Protein AF-A0A5A5RCG3-F1 (afdb_monomer_lite)

Secondary structure (DSSP, 8-state):
-PPPPGGGS-----SSS------S--PPPPP--------HHHHHHHHHHHHHHHHTTSS-HHHHHHHHHHHHHHHHHHHHHTT-S-EEEEEETTB-SSEE---TTS-EEEEEEEE-TTT-------TTSTT----EEEEEEE--TTSTT--EEEEEE--GGGTS-EEE---SSS-EEEEEEE-TTSPBP--B-GGG-BTTSEEEEE----TT-------SHHHHHHHHHHHHHHHGGGS----------------

Structure (mmCIF, N/CA/C/O backbone):
data_AF-A0A5A5RCG3-F1
#
_entry.id   AF-A0A5A5RCG3-F1
#
loop_
_atom_site.group_PDB
_atom_site.id
_atom_site.type_symbol
_atom_site.label_atom_id
_atom_site.label_alt_id
_atom_site.label_comp_id
_atom_site.label_asym_id
_atom_site.label_entity_id
_atom_site.label_seq_id
_atom_site.pdbx_PDB_ins_code
_atom_site.Cartn_x
_atom_site.Cartn_y
_atom_site.Cartn_z
_atom_site.occupancy
_atom_site.B_iso_or_equiv
_atom_site.auth_seq_id
_atom_site.auth_comp_id
_atom_site.auth_asym_id
_atom_site.auth_atom_id
_atom_site.pdbx_PDB_model_num
ATOM 1 N N . MET A 1 1 ? -26.588 16.797 36.200 1.00 36.12 1 MET A N 1
ATOM 2 C CA . MET A 1 1 ? -26.173 15.479 35.670 1.00 36.12 1 MET A CA 1
ATOM 3 C C . MET A 1 1 ? -25.327 15.705 34.420 1.00 36.12 1 MET A C 1
ATOM 5 O O . MET A 1 1 ? -25.872 16.096 33.398 1.00 36.12 1 MET A O 1
ATOM 9 N N . ARG A 1 2 ? -23.995 15.585 34.523 1.00 28.62 2 ARG A N 1
ATOM 10 C CA . ARG A 1 2 ? -23.052 15.726 33.395 1.00 28.62 2 ARG A CA 1
ATOM 11 C C . ARG A 1 2 ? -22.908 14.370 32.698 1.00 28.62 2 ARG A C 1
ATOM 13 O O . ARG A 1 2 ? -22.638 13.383 33.374 1.00 28.62 2 ARG A O 1
ATOM 20 N N . LYS A 1 3 ? -23.088 14.330 31.373 1.00 28.88 3 LYS A N 1
ATOM 21 C CA . LYS A 1 3 ? -22.750 13.168 30.534 1.00 28.88 3 LYS A CA 1
ATOM 22 C C . LYS A 1 3 ? -21.240 12.884 30.645 1.00 28.88 3 LYS A C 1
ATOM 24 O O . LYS A 1 3 ? -20.472 13.848 30.623 1.00 28.88 3 LYS A O 1
ATOM 29 N N . PRO A 1 4 ? -20.799 11.622 30.769 1.00 30.42 4 PRO A N 1
ATOM 30 C CA . PRO A 1 4 ? -19.377 11.305 30.754 1.00 30.42 4 PRO A CA 1
ATOM 31 C C . PRO A 1 4 ? -18.792 11.494 29.346 1.00 30.42 4 PRO A C 1
ATOM 33 O O . PRO A 1 4 ? -19.432 11.178 28.344 1.00 30.42 4 PRO A O 1
ATOM 36 N N . ASN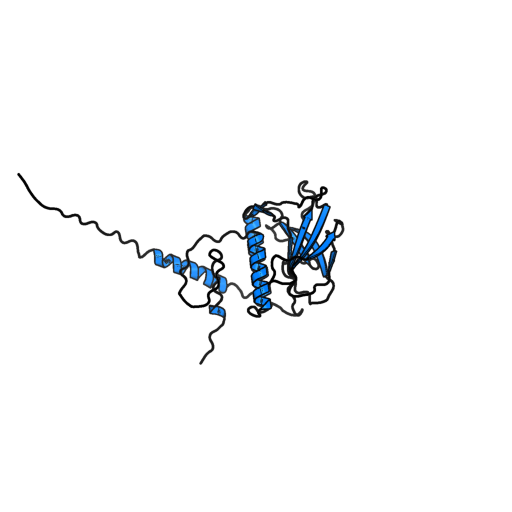 A 1 5 ? -17.584 12.060 29.314 1.00 31.39 5 ASN A N 1
ATOM 37 C CA . ASN A 1 5 ? -16.797 12.404 28.134 1.00 31.39 5 ASN A CA 1
ATOM 38 C C . ASN A 1 5 ? -16.213 11.128 27.489 1.00 31.39 5 ASN A C 1
ATOM 40 O O . ASN A 1 5 ? -15.750 10.233 28.197 1.00 31.39 5 ASN A O 1
ATOM 44 N N . LEU A 1 6 ? -16.253 11.042 26.156 1.00 34.75 6 LEU A N 1
ATOM 45 C CA . LEU A 1 6 ? -15.910 9.859 25.348 1.00 34.75 6 LEU A CA 1
ATOM 46 C C . LEU A 1 6 ? -14.421 9.450 25.461 1.00 34.75 6 LEU A C 1
ATOM 48 O O . LEU A 1 6 ? -14.066 8.305 25.194 1.00 34.75 6 LEU A O 1
ATOM 52 N N . LEU A 1 7 ? -13.569 10.360 25.942 1.00 35.69 7 LEU A N 1
ATOM 53 C CA . LEU A 1 7 ? -12.109 10.226 26.047 1.00 35.69 7 LEU A CA 1
ATOM 54 C C . LEU A 1 7 ? -11.596 9.213 27.091 1.00 35.69 7 LEU A C 1
ATOM 56 O O . LEU A 1 7 ? -10.398 8.973 27.167 1.00 35.69 7 LEU A O 1
ATOM 60 N N . GLN A 1 8 ? -12.469 8.586 27.884 1.00 34.03 8 GLN A N 1
ATOM 61 C CA . GLN A 1 8 ? -12.082 7.496 28.798 1.00 34.03 8 GLN A CA 1
ATOM 62 C C . GLN A 1 8 ? -12.306 6.088 28.224 1.00 34.03 8 GLN A C 1
ATOM 64 O O . GLN A 1 8 ? -12.021 5.109 28.910 1.00 34.03 8 GLN A O 1
ATOM 69 N N . LYS A 1 9 ? -12.815 5.965 26.989 1.00 32.12 9 LYS A N 1
ATOM 70 C CA . LYS A 1 9 ? -13.105 4.658 26.372 1.00 32.12 9 LYS A CA 1
ATOM 71 C C . LYS A 1 9 ? -12.081 4.190 25.336 1.00 32.12 9 LYS A C 1
ATOM 73 O O . LYS A 1 9 ? -12.052 2.997 25.064 1.00 32.12 9 LYS A O 1
ATOM 78 N N . LEU A 1 10 ? -11.208 5.065 24.831 1.00 32.78 10 LEU A N 1
ATOM 79 C CA . LEU A 1 10 ? -10.060 4.675 24.002 1.00 32.78 10 LEU A CA 1
ATOM 80 C C . LEU A 1 10 ? -8.789 4.566 24.859 1.00 32.78 10 LEU A C 1
ATOM 82 O O . LEU A 1 10 ? -7.856 5.354 24.743 1.00 32.78 10 LEU A O 1
ATOM 86 N N . ALA A 1 11 ? -8.759 3.577 25.750 1.00 30.69 11 ALA A N 1
ATOM 87 C CA . ALA A 1 11 ? -7.496 2.991 26.175 1.00 30.69 11 ALA A CA 1
ATOM 88 C C . ALA A 1 11 ? -7.236 1.827 25.219 1.00 30.69 11 ALA A C 1
ATOM 90 O O . ALA A 1 11 ? -7.988 0.854 25.211 1.00 30.69 11 ALA A O 1
ATOM 91 N N . ILE A 1 12 ? -6.218 1.995 24.377 1.00 35.00 12 ILE A N 1
ATOM 92 C CA . ILE A 1 12 ? -5.703 1.012 23.425 1.00 35.00 12 ILE A CA 1
ATOM 93 C C . ILE A 1 12 ? -5.669 -0.356 24.112 1.00 35.00 12 ILE A C 1
ATOM 95 O O . ILE A 1 12 ? -4.898 -0.595 25.043 1.00 35.00 12 ILE A O 1
ATOM 99 N N . THR A 1 13 ? -6.578 -1.228 23.684 1.00 30.59 13 THR A N 1
ATOM 100 C CA . THR A 1 13 ? -6.563 -2.634 24.066 1.00 30.59 13 THR A CA 1
ATOM 101 C C . THR A 1 13 ? -5.338 -3.214 23.379 1.00 30.59 13 THR A C 1
ATOM 103 O O . THR A 1 13 ? -5.196 -3.087 22.165 1.00 30.59 13 THR A O 1
ATOM 106 N N . GLY A 1 14 ? -4.401 -3.728 24.174 1.00 32.31 14 GLY A N 1
ATOM 107 C CA . GLY A 1 14 ? -3.126 -4.235 23.687 1.00 32.31 14 GLY A CA 1
ATOM 108 C C . GLY A 1 14 ? -3.338 -5.255 22.575 1.00 32.31 14 GLY A C 1
ATOM 109 O O . GLY A 1 14 ? -4.012 -6.266 22.770 1.00 32.31 14 GLY A O 1
ATOM 110 N N . PHE A 1 15 ? -2.753 -4.986 21.413 1.00 36.16 15 PHE A N 1
ATOM 111 C CA . PHE A 1 15 ? -2.651 -5.960 20.338 1.00 36.16 15 PHE A CA 1
ATOM 112 C C . PHE A 1 15 ? -1.681 -7.064 20.772 1.00 36.16 15 PHE A C 1
ATOM 114 O O . PHE A 1 15 ? -0.473 -6.925 20.631 1.00 36.16 15 PHE A O 1
ATOM 121 N N . ALA A 1 16 ? -2.230 -8.104 21.404 1.00 31.28 16 ALA A N 1
ATOM 122 C CA . ALA A 1 16 ? -1.842 -9.512 21.280 1.00 31.28 16 ALA A CA 1
ATOM 123 C C . ALA A 1 16 ? -2.658 -10.350 22.282 1.00 31.28 16 ALA A C 1
ATOM 125 O O . ALA A 1 16 ? -2.242 -10.565 23.420 1.00 31.28 16 ALA A O 1
ATOM 126 N N . GLY A 1 17 ? -3.825 -10.841 21.858 1.00 26.17 17 GLY A N 1
ATOM 127 C CA . GLY A 1 17 ? -4.574 -11.833 22.630 1.00 26.17 17 GLY A CA 1
ATOM 128 C C . GLY A 1 17 ? -6.041 -11.954 22.239 1.00 26.17 17 GLY A C 1
ATOM 129 O O . GLY A 1 17 ? -6.890 -11.363 22.888 1.00 26.17 17 GLY A O 1
ATOM 130 N N . ALA A 1 18 ? -6.306 -12.791 21.235 1.00 27.88 18 ALA A N 1
ATOM 131 C CA . ALA A 1 18 ? -7.614 -13.314 20.841 1.00 27.88 18 ALA A CA 1
ATOM 132 C C . ALA A 1 18 ? -8.627 -12.311 20.257 1.00 27.88 18 ALA A C 1
ATOM 134 O O . ALA A 1 18 ? -9.279 -11.531 20.946 1.00 27.88 18 ALA A O 1
ATOM 135 N N . ILE A 1 19 ? -8.881 -12.489 18.960 1.00 38.16 19 ILE A N 1
ATOM 136 C CA . ILE A 1 19 ? -10.225 -12.333 18.408 1.00 38.16 19 ILE A CA 1
ATOM 137 C C . ILE A 1 19 ? -11.138 -13.268 19.214 1.00 38.16 19 ILE A C 1
ATOM 139 O O . ILE A 1 19 ? -11.130 -14.481 19.013 1.00 38.16 19 ILE A O 1
ATOM 143 N N . THR A 1 20 ? -11.901 -12.737 20.165 1.00 26.88 20 THR A N 1
ATOM 144 C CA . THR A 1 20 ? -13.160 -13.345 20.611 1.00 26.88 20 THR A CA 1
ATOM 145 C C . THR A 1 20 ? -14.079 -12.242 21.122 1.00 26.88 20 THR A C 1
ATOM 147 O O . THR A 1 20 ? -13.747 -11.502 22.044 1.00 26.88 20 THR A O 1
ATOM 150 N N . ALA A 1 21 ? -15.241 -12.134 20.485 1.00 35.94 21 ALA A N 1
ATOM 151 C CA . ALA A 1 21 ? -16.332 -11.254 20.863 1.00 35.94 21 ALA A CA 1
ATOM 152 C C . ALA A 1 21 ? -16.731 -11.418 22.342 1.00 35.94 21 ALA A C 1
ATOM 154 O O . ALA A 1 21 ? -16.817 -12.535 22.850 1.00 35.94 21 ALA A O 1
ATOM 155 N N . GLY A 1 22 ? -17.049 -10.309 23.015 1.00 24.64 22 GLY A N 1
ATOM 156 C CA . GLY A 1 22 ? -17.614 -10.355 24.363 1.00 24.64 22 GLY A CA 1
ATOM 157 C C . GLY A 1 22 ? -17.601 -9.017 25.094 1.00 24.64 22 GLY A C 1
ATOM 158 O O . GLY A 1 22 ? -16.772 -8.782 25.966 1.00 24.64 22 GLY A O 1
ATOM 159 N N . ILE A 1 23 ? -18.561 -8.143 24.787 1.00 41.12 23 ILE A N 1
ATOM 160 C CA . ILE A 1 23 ? -18.895 -7.005 25.651 1.00 41.12 23 ILE A CA 1
ATOM 161 C C . ILE A 1 23 ? -19.574 -7.561 26.912 1.00 41.12 23 ILE A C 1
ATOM 163 O O . ILE A 1 23 ? -20.754 -7.892 26.862 1.00 41.12 23 ILE A O 1
ATOM 167 N N . THR A 1 24 ? -18.873 -7.667 28.046 1.00 31.17 24 THR A N 1
ATOM 168 C CA . THR A 1 24 ? -19.427 -7.420 29.400 1.00 31.17 24 THR A CA 1
ATOM 169 C C . THR A 1 24 ? -18.323 -7.440 30.458 1.00 31.17 24 THR A C 1
ATOM 171 O O . THR A 1 24 ? -17.408 -8.252 30.419 1.00 31.17 24 THR A O 1
ATOM 174 N N . GLY A 1 25 ? -18.379 -6.469 31.370 1.00 37.19 25 GLY A N 1
ATOM 175 C CA . GLY A 1 25 ? -17.231 -6.009 32.145 1.00 37.19 25 GLY A CA 1
ATOM 176 C C . GLY A 1 25 ? -16.584 -7.021 33.088 1.00 37.19 25 GLY A C 1
ATOM 177 O O . GLY A 1 25 ? -17.248 -7.586 33.946 1.00 37.19 25 GLY A O 1
ATOM 178 N N . VAL A 1 26 ? -15.257 -7.111 33.005 1.00 30.11 26 VAL A N 1
ATOM 179 C CA . VAL A 1 26 ? -14.329 -7.482 34.082 1.00 30.11 26 VAL A CA 1
ATOM 180 C C . VAL A 1 26 ? -13.028 -6.714 33.816 1.00 30.11 26 VAL A C 1
ATOM 182 O O . VAL A 1 26 ? -12.619 -6.565 32.667 1.00 30.11 26 VAL A O 1
ATOM 185 N N . GLY A 1 27 ? -12.419 -6.153 34.864 1.00 27.64 27 GLY A N 1
ATOM 186 C CA . GLY A 1 27 ? -11.198 -5.352 34.764 1.00 27.64 27 GLY A CA 1
ATOM 187 C C . GLY A 1 27 ? -10.052 -6.103 34.081 1.00 27.64 27 GLY A C 1
ATOM 188 O O . GLY A 1 27 ? -9.760 -7.247 34.422 1.00 27.64 27 GLY A O 1
ATOM 189 N N . VAL A 1 28 ? -9.403 -5.435 33.128 1.00 28.17 28 VAL A N 1
ATOM 190 C CA . VAL A 1 28 ? -8.268 -5.974 32.373 1.00 28.17 28 VAL A CA 1
ATOM 191 C C . VAL A 1 28 ? -6.975 -5.679 33.132 1.00 28.17 28 VAL A C 1
ATOM 193 O O . VAL A 1 28 ? -6.674 -4.532 33.462 1.00 28.17 28 VAL A O 1
ATOM 196 N N . VAL A 1 29 ? -6.214 -6.733 33.423 1.00 26.62 29 VAL A N 1
ATOM 197 C CA . VAL A 1 29 ? -4.831 -6.654 33.903 1.00 26.62 29 VAL A CA 1
ATOM 198 C C . VAL A 1 29 ? -3.927 -6.551 32.677 1.00 26.62 29 VAL A C 1
ATOM 200 O O . VAL A 1 29 ? -3.970 -7.419 31.811 1.00 26.62 29 VAL A O 1
ATOM 203 N N . PHE A 1 30 ? -3.107 -5.502 32.598 1.00 28.20 30 PHE A N 1
ATOM 204 C CA . PHE A 1 30 ? -2.142 -5.320 31.513 1.00 28.20 30 PHE A CA 1
ATOM 205 C C . PHE A 1 30 ? -0.830 -6.045 31.843 1.00 28.20 30 PHE A C 1
ATOM 207 O O . PHE A 1 30 ? -0.172 -5.715 32.831 1.00 28.20 30 PHE A O 1
ATOM 214 N N . SER A 1 31 ? -0.430 -7.011 31.014 1.00 29.75 31 SER A N 1
ATOM 215 C CA . SER A 1 31 ? 0.942 -7.530 30.986 1.00 29.75 31 SER A CA 1
ATOM 216 C C . SER A 1 31 ? 1.766 -6.724 29.983 1.00 29.75 31 SER A C 1
ATOM 218 O O . SER A 1 31 ? 1.405 -6.636 28.813 1.00 29.75 31 SER A O 1
ATOM 220 N N . SER A 1 32 ? 2.869 -6.131 30.437 1.00 34.88 32 SER A N 1
ATOM 221 C CA . SER A 1 32 ? 3.788 -5.341 29.615 1.00 34.88 32 SER A CA 1
ATOM 222 C C . SER A 1 32 ? 4.737 -6.243 28.820 1.00 34.88 32 SER A C 1
ATOM 224 O O . SER A 1 32 ? 5.850 -6.532 29.265 1.00 34.88 32 SER A O 1
ATOM 226 N N . THR A 1 33 ? 4.314 -6.698 27.649 1.00 35.00 33 THR A N 1
ATOM 227 C CA . THR A 1 33 ? 5.243 -7.122 26.594 1.00 35.00 33 THR A CA 1
ATOM 228 C C . THR A 1 33 ? 5.805 -5.868 25.907 1.00 35.00 33 THR A C 1
ATOM 230 O O . THR A 1 33 ? 5.076 -4.878 25.790 1.00 35.00 33 THR A O 1
ATOM 233 N N . PRO A 1 34 ? 7.090 -5.842 25.493 1.00 39.62 34 PRO A N 1
ATOM 234 C CA . PRO A 1 34 ? 7.612 -4.739 24.686 1.00 39.62 34 PRO A CA 1
ATOM 235 C C . PRO A 1 34 ? 6.734 -4.564 23.443 1.00 39.62 34 PRO A C 1
ATOM 237 O O . PRO A 1 34 ? 6.232 -5.555 22.912 1.00 39.62 34 PRO A O 1
ATOM 240 N N . ALA A 1 35 ? 6.515 -3.309 23.034 1.00 47.38 35 ALA A N 1
ATOM 241 C CA . ALA A 1 35 ? 5.698 -2.964 21.875 1.00 47.38 35 ALA A CA 1
ATOM 242 C C . ALA A 1 35 ? 6.128 -3.828 20.682 1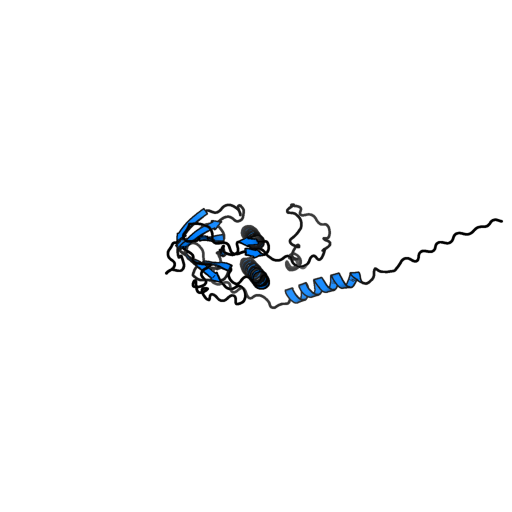.00 47.38 35 ALA A C 1
ATOM 244 O O . ALA A 1 35 ? 7.273 -3.740 20.240 1.00 47.38 35 ALA A O 1
ATOM 245 N N . GLN A 1 36 ? 5.247 -4.730 20.240 1.00 54.50 36 GLN A N 1
ATOM 246 C CA . GLN A 1 36 ? 5.518 -5.583 19.089 1.00 54.50 36 GLN A CA 1
ATOM 247 C C . GLN A 1 36 ? 5.770 -4.694 17.872 1.00 54.50 36 GLN A C 1
ATOM 249 O O . GLN A 1 36 ? 5.059 -3.710 17.659 1.00 54.50 36 GLN A O 1
ATOM 254 N N . ALA A 1 37 ? 6.801 -5.032 17.100 1.00 63.97 37 ALA A N 1
ATOM 255 C CA . ALA A 1 37 ? 7.087 -4.367 15.843 1.00 63.97 37 ALA A CA 1
ATOM 256 C C . ALA A 1 37 ? 5.876 -4.508 14.902 1.00 63.97 37 ALA A C 1
ATOM 258 O O . ALA A 1 37 ? 5.229 -5.554 14.856 1.00 63.97 37 ALA A O 1
ATOM 259 N N . ILE A 1 38 ? 5.539 -3.443 14.176 1.00 79.12 38 ILE A N 1
ATOM 260 C CA . ILE A 1 38 ? 4.388 -3.438 13.270 1.00 79.12 38 ILE A CA 1
ATOM 261 C C . ILE A 1 38 ? 4.860 -3.941 11.909 1.00 79.12 38 ILE A C 1
ATOM 263 O O . ILE A 1 38 ? 5.550 -3.232 11.175 1.00 79.12 38 ILE A O 1
ATOM 267 N N . SER A 1 39 ? 4.498 -5.175 11.574 1.00 87.38 39 SER A N 1
ATOM 268 C CA . SER A 1 39 ? 4.676 -5.720 10.230 1.00 87.38 39 SER A CA 1
ATOM 269 C C . SER A 1 39 ? 3.654 -5.140 9.242 1.00 87.38 39 SER A C 1
ATOM 271 O O . SER A 1 39 ? 2.655 -4.540 9.644 1.00 87.38 39 SER A O 1
ATOM 273 N N . LYS A 1 40 ? 3.868 -5.340 7.933 1.00 89.38 40 LYS A N 1
ATOM 274 C CA . LYS A 1 40 ? 2.922 -4.897 6.888 1.00 89.38 40 LYS A CA 1
ATOM 275 C C . LYS A 1 40 ? 1.528 -5.492 7.088 1.00 89.38 40 LYS A C 1
ATOM 277 O O . LYS A 1 40 ? 0.533 -4.797 6.919 1.00 89.38 40 LYS A O 1
ATOM 282 N N . GLU A 1 41 ? 1.454 -6.769 7.458 1.00 88.50 41 GLU A N 1
ATOM 283 C CA . GLU A 1 41 ? 0.184 -7.454 7.713 1.00 88.50 41 GLU A CA 1
ATOM 284 C C . GLU A 1 41 ? -0.544 -6.858 8.927 1.00 88.50 41 GLU A C 1
ATOM 286 O O . GLU A 1 41 ? -1.751 -6.627 8.871 1.00 88.50 41 GLU A O 1
ATOM 291 N N . VAL A 1 42 ? 0.185 -6.555 10.009 1.00 88.88 42 VAL A N 1
ATOM 292 C CA . VAL A 1 42 ? -0.387 -5.901 11.198 1.00 88.88 42 VAL A CA 1
ATOM 293 C C . VAL A 1 42 ? -0.884 -4.497 10.857 1.00 88.88 42 VAL A C 1
ATOM 295 O O . VAL A 1 42 ? -1.983 -4.127 11.267 1.00 88.88 42 VAL A O 1
ATOM 298 N N . TYR A 1 43 ? -0.108 -3.735 10.082 1.00 89.50 43 TYR A N 1
ATOM 299 C CA . TYR A 1 43 ? -0.501 -2.408 9.616 1.00 89.50 43 TYR A CA 1
ATOM 300 C C . TYR A 1 43 ? -1.794 -2.454 8.787 1.00 89.50 43 TYR A C 1
ATOM 302 O O . TYR A 1 43 ? -2.738 -1.732 9.101 1.00 89.50 43 TYR A O 1
ATOM 310 N N . GLN A 1 44 ? -1.878 -3.345 7.793 1.00 90.38 44 GLN A N 1
ATOM 311 C CA . GLN A 1 44 ? -3.076 -3.496 6.962 1.00 90.38 44 GLN A CA 1
ATOM 312 C C . GLN A 1 44 ? -4.308 -3.881 7.794 1.00 90.38 44 GLN A C 1
ATOM 314 O O . GLN A 1 44 ? -5.337 -3.222 7.693 1.00 90.38 44 GLN A O 1
ATOM 319 N N . LYS A 1 45 ? -4.192 -4.875 8.685 1.00 89.50 45 LYS A N 1
ATOM 320 C CA . LYS A 1 45 ? -5.307 -5.276 9.562 1.00 89.50 45 LYS A CA 1
ATOM 321 C C . LYS A 1 45 ? -5.784 -4.135 10.459 1.00 89.50 45 LYS A C 1
ATOM 323 O O . LYS A 1 45 ? -6.978 -4.004 10.707 1.00 89.50 45 LYS A O 1
ATOM 328 N N . ALA A 1 46 ? -4.861 -3.318 10.965 1.00 88.44 46 ALA A N 1
ATOM 329 C CA . ALA A 1 46 ? -5.219 -2.153 11.765 1.00 88.44 46 ALA A CA 1
ATOM 330 C C . ALA A 1 46 ? -5.976 -1.105 10.932 1.00 88.44 46 ALA A C 1
ATOM 332 O O . ALA A 1 46 ? -6.941 -0.529 11.428 1.00 88.44 46 ALA A O 1
ATOM 333 N N . VAL A 1 47 ? -5.582 -0.895 9.672 1.00 89.75 47 VAL A N 1
ATOM 334 C CA . VAL A 1 47 ? -6.309 -0.037 8.724 1.00 89.75 47 VAL A CA 1
ATOM 335 C C . VAL A 1 47 ? -7.719 -0.572 8.458 1.00 89.75 47 VAL A C 1
ATOM 337 O O . VAL A 1 47 ? -8.672 0.201 8.524 1.00 89.75 47 VAL A O 1
ATOM 340 N N . ASP A 1 48 ? -7.880 -1.878 8.235 1.00 89.62 48 ASP A N 1
ATOM 341 C CA . ASP A 1 48 ? -9.199 -2.484 8.006 1.00 89.62 48 ASP A CA 1
ATOM 342 C C . ASP A 1 48 ? -10.137 -2.311 9.208 1.00 89.62 48 ASP A C 1
ATOM 344 O O . ASP A 1 48 ? -11.294 -1.938 9.032 1.00 89.62 48 ASP A O 1
ATOM 348 N N . ILE A 1 49 ? -9.629 -2.469 10.436 1.00 88.69 49 ILE A N 1
ATOM 349 C CA . ILE A 1 49 ? -10.405 -2.222 11.666 1.00 88.69 49 ILE A CA 1
ATOM 350 C C . ILE A 1 49 ? -10.848 -0.759 11.763 1.00 88.69 49 ILE A C 1
ATOM 352 O O . ILE A 1 49 ? -11.977 -0.474 12.158 1.00 88.69 49 ILE A O 1
ATOM 356 N N . VAL A 1 50 ? -9.966 0.182 11.417 1.00 89.44 50 VAL A N 1
ATOM 357 C CA . VAL A 1 50 ? -10.292 1.614 11.446 1.00 89.44 50 VAL A CA 1
ATOM 358 C C . VAL A 1 50 ? -11.390 1.941 10.432 1.00 89.44 50 VAL A C 1
ATOM 360 O O . VAL A 1 50 ? -12.350 2.625 10.791 1.00 89.44 50 VAL A O 1
ATOM 363 N N . ARG A 1 51 ? -11.304 1.385 9.218 1.00 91.31 51 ARG A N 1
ATOM 364 C CA . ARG A 1 51 ? -12.340 1.505 8.177 1.00 91.31 51 ARG A CA 1
ATOM 365 C C . ARG A 1 51 ? -13.661 0.867 8.616 1.00 91.31 51 ARG A C 1
ATOM 367 O O . ARG A 1 51 ? -14.721 1.464 8.449 1.00 91.31 51 ARG A O 1
ATOM 374 N N . GLU A 1 52 ? -13.630 -0.313 9.239 1.00 91.25 52 GLU A N 1
ATOM 375 C CA . GLU A 1 52 ? -14.825 -0.970 9.793 1.00 91.25 52 GLU A CA 1
ATOM 376 C C . GLU A 1 52 ? -15.487 -0.100 10.880 1.00 91.25 52 GLU A C 1
ATOM 378 O O . GLU A 1 52 ? -16.708 0.095 10.898 1.00 91.25 52 GLU A O 1
ATOM 383 N N . ASP A 1 53 ? -14.693 0.459 11.794 1.00 89.38 53 ASP A N 1
ATOM 384 C CA . ASP A 1 53 ? -15.191 1.335 12.850 1.00 89.38 53 ASP A CA 1
ATOM 385 C C . ASP A 1 53 ? -15.739 2.664 12.291 1.00 89.38 53 ASP A C 1
ATOM 387 O O . ASP A 1 53 ? -16.759 3.153 12.799 1.00 89.38 53 ASP A O 1
ATOM 391 N N . SER A 1 54 ? -15.134 3.213 11.230 1.00 88.56 54 SER A N 1
ATOM 392 C CA . SER A 1 54 ? -15.649 4.373 10.484 1.00 88.56 54 SER A CA 1
ATOM 393 C C . SER A 1 54 ? -16.988 4.060 9.805 1.00 88.56 54 SER A C 1
ATOM 395 O O . SER A 1 54 ? -17.989 4.745 10.054 1.00 88.56 54 SER A O 1
ATOM 397 N N . LYS A 1 55 ? -17.079 2.936 9.074 1.00 88.94 55 LYS A N 1
ATOM 398 C CA . LYS A 1 55 ? -18.319 2.439 8.439 1.00 88.94 55 LYS A CA 1
ATOM 399 C C . LYS A 1 55 ? -19.459 2.302 9.447 1.00 88.94 55 LYS A C 1
ATOM 401 O O . LYS A 1 55 ? -20.604 2.683 9.182 1.00 88.94 55 LYS A O 1
ATOM 406 N N . ASN A 1 56 ? -19.132 1.819 10.646 1.00 90.00 56 ASN A N 1
ATOM 407 C CA . ASN A 1 56 ? -20.058 1.654 11.765 1.00 90.00 56 ASN A CA 1
ATOM 408 C C . ASN A 1 56 ? -20.298 2.935 12.587 1.00 90.00 56 ASN A C 1
ATOM 410 O O . ASN A 1 56 ? -20.987 2.886 13.612 1.00 90.00 56 ASN A O 1
ATOM 414 N N . LYS A 1 57 ? -19.767 4.085 12.150 1.00 89.44 57 LYS A N 1
ATOM 415 C CA . LYS A 1 57 ? -19.911 5.406 12.790 1.00 89.44 57 LYS A CA 1
ATOM 416 C C . LYS A 1 57 ? -19.413 5.442 14.238 1.00 89.44 57 LYS A C 1
ATOM 418 O O . LYS A 1 57 ? -19.929 6.207 15.059 1.00 89.44 57 LYS A O 1
ATOM 423 N N . LYS A 1 58 ? -18.445 4.588 14.576 1.00 89.00 58 LYS A N 1
ATOM 424 C CA . LYS A 1 58 ? -17.767 4.589 15.881 1.00 89.00 58 LYS A CA 1
ATOM 425 C C . LYS A 1 58 ? -16.618 5.595 15.912 1.00 89.00 58 LYS A C 1
ATOM 427 O O . LYS A 1 58 ? -16.278 6.074 16.993 1.00 89.00 58 LYS A O 1
ATOM 432 N N . LEU A 1 59 ? -16.058 5.914 14.747 1.00 83.94 59 LEU A N 1
ATOM 433 C CA . LEU A 1 59 ? -15.052 6.950 14.549 1.00 83.94 59 LEU A CA 1
ATOM 434 C C . LEU A 1 59 ? -15.648 8.081 13.713 1.00 83.94 59 LEU A C 1
ATOM 436 O O . LEU A 1 59 ? -16.435 7.846 12.798 1.00 83.94 59 LEU A O 1
ATOM 440 N N . ASP A 1 60 ? -15.303 9.317 14.063 1.00 85.44 60 ASP A N 1
ATOM 441 C CA . ASP A 1 60 ? -15.473 10.434 13.146 1.00 85.44 60 ASP A CA 1
ATOM 442 C C . ASP A 1 60 ? -14.285 10.496 12.180 1.00 85.44 60 ASP A C 1
ATOM 444 O O . ASP A 1 60 ? -13.182 10.043 12.489 1.00 85.44 60 ASP A O 1
ATOM 448 N N . LEU A 1 61 ? -14.521 11.131 11.039 1.00 81.94 61 LEU A N 1
ATOM 449 C CA . LEU A 1 61 ? -13.568 11.266 9.945 1.00 81.94 61 LEU A CA 1
ATOM 450 C C . LEU A 1 61 ? -12.214 11.867 10.365 1.00 81.94 61 LEU A C 1
ATOM 452 O O . LEU A 1 61 ? -11.172 11.451 9.865 1.00 81.94 61 LEU A O 1
ATOM 456 N N . CYS A 1 62 ? -12.188 12.827 11.298 1.00 81.69 62 CYS A N 1
ATOM 457 C CA . CYS A 1 62 ? -10.909 13.368 11.760 1.00 81.69 62 CYS A CA 1
ATOM 458 C C . CYS A 1 62 ? -10.132 12.363 12.597 1.00 81.69 62 CYS A C 1
ATOM 460 O O . CYS A 1 62 ? -8.916 12.235 12.440 1.00 81.69 62 CYS A O 1
ATOM 462 N N . THR A 1 63 ? -10.826 11.670 13.496 1.00 84.00 63 THR A N 1
ATOM 463 C CA . THR A 1 63 ? -10.211 10.624 14.310 1.00 84.00 63 THR A CA 1
ATOM 464 C C . THR A 1 63 ? -9.667 9.506 13.425 1.00 84.00 63 THR A C 1
ATOM 466 O O . THR A 1 63 ? -8.540 9.068 13.638 1.00 84.00 63 THR A O 1
ATOM 469 N N . GLU A 1 64 ? -10.415 9.096 12.406 1.00 84.88 64 GLU A N 1
ATOM 470 C CA . GLU A 1 64 ? -9.996 8.074 11.449 1.00 84.88 64 GLU A CA 1
ATOM 471 C C . GLU A 1 64 ? -8.691 8.448 10.725 1.00 84.88 64 GLU A C 1
ATOM 473 O O . GLU A 1 64 ? -7.703 7.716 10.822 1.00 84.88 64 GLU A O 1
ATOM 478 N N . ILE A 1 65 ? -8.642 9.635 10.101 1.00 82.06 65 ILE A N 1
ATOM 479 C CA . ILE A 1 65 ? -7.447 10.142 9.404 1.00 82.06 65 ILE A CA 1
ATOM 480 C C . ILE A 1 65 ? -6.242 10.175 10.350 1.00 82.06 65 ILE A C 1
ATOM 482 O O . ILE A 1 65 ? -5.159 9.706 10.000 1.00 82.06 65 ILE A O 1
ATOM 486 N N . ILE A 1 66 ? -6.416 10.699 11.569 1.00 81.25 66 ILE A N 1
ATOM 487 C CA . ILE A 1 66 ? -5.329 10.770 12.555 1.00 81.25 66 ILE A CA 1
ATOM 488 C C . ILE A 1 66 ? -4.829 9.368 12.915 1.00 81.25 66 ILE A C 1
ATOM 490 O O . ILE A 1 66 ? -3.618 9.169 13.021 1.00 81.25 66 ILE A O 1
ATOM 494 N N . VAL A 1 67 ? -5.726 8.399 13.111 1.00 84.12 67 VAL A N 1
ATOM 495 C CA . VAL A 1 67 ? -5.338 7.027 13.460 1.00 84.12 67 VAL A CA 1
ATOM 496 C C . VAL A 1 67 ? -4.593 6.361 12.302 1.00 84.12 67 VAL A C 1
ATOM 498 O O . VAL A 1 67 ? -3.533 5.785 12.542 1.00 84.12 67 VAL A O 1
ATOM 501 N N . ILE A 1 68 ? -5.068 6.485 11.059 1.00 84.00 68 ILE A N 1
ATOM 502 C CA . ILE A 1 68 ? -4.393 5.912 9.880 1.00 84.00 68 ILE A CA 1
ATOM 503 C C . ILE A 1 68 ? -2.995 6.521 9.695 1.00 84.00 68 ILE A C 1
ATOM 505 O O . ILE A 1 68 ? -2.027 5.783 9.492 1.00 84.00 68 ILE A O 1
ATOM 509 N N . LEU A 1 69 ? -2.860 7.846 9.832 1.00 82.69 69 LEU A N 1
ATOM 510 C CA . LEU A 1 69 ? -1.562 8.527 9.755 1.00 82.69 69 LEU A CA 1
ATOM 511 C C . LEU A 1 69 ? -0.598 8.042 10.845 1.00 82.69 69 LEU A C 1
ATOM 513 O O . LEU A 1 69 ? 0.551 7.729 10.550 1.00 82.69 69 LEU A O 1
ATOM 517 N N . ARG A 1 70 ? -1.069 7.907 12.090 1.00 82.06 70 ARG A N 1
ATOM 518 C CA . ARG A 1 70 ? -0.264 7.397 13.215 1.00 82.06 70 ARG A CA 1
ATOM 519 C C . ARG A 1 70 ? 0.177 5.949 13.004 1.00 82.06 70 ARG A C 1
ATOM 521 O O . ARG A 1 70 ? 1.313 5.600 13.315 1.00 82.06 70 ARG A O 1
ATOM 528 N N . LEU A 1 71 ? -0.721 5.099 12.501 1.00 84.94 71 LEU A N 1
ATOM 529 C CA . LEU A 1 71 ? -0.412 3.704 12.180 1.00 84.94 71 LEU A CA 1
ATOM 530 C C . LEU A 1 71 ? 0.693 3.620 11.127 1.00 84.94 71 LEU A C 1
ATOM 532 O O . LEU A 1 71 ? 1.608 2.810 11.259 1.00 84.94 71 LEU A O 1
ATOM 536 N N . TRP A 1 72 ? 0.629 4.487 10.119 1.00 86.81 72 TRP A N 1
ATOM 537 C CA . TRP A 1 72 ? 1.652 4.585 9.089 1.00 86.81 72 TRP A CA 1
ATOM 538 C C . TRP A 1 72 ? 2.986 5.099 9.618 1.00 86.81 72 TRP A C 1
ATOM 540 O O . TRP A 1 72 ? 4.004 4.464 9.364 1.00 86.81 72 TRP A O 1
ATOM 550 N N . GLU A 1 73 ? 2.988 6.178 10.407 1.00 84.69 73 GLU A N 1
ATOM 551 C CA . GLU A 1 73 ? 4.190 6.701 11.074 1.00 84.69 73 GLU A CA 1
ATOM 552 C C . GLU A 1 73 ? 4.892 5.619 11.906 1.00 84.69 73 GLU A C 1
ATOM 554 O O . GLU A 1 73 ? 6.111 5.466 11.834 1.00 84.69 73 GLU A O 1
ATOM 559 N N . HIS A 1 74 ? 4.130 4.816 12.650 1.00 85.50 74 HIS A N 1
ATOM 560 C CA . HIS A 1 74 ? 4.708 3.697 13.385 1.00 85.50 74 HIS A CA 1
ATOM 561 C C . HIS A 1 74 ? 5.181 2.572 12.468 1.00 85.50 74 HIS A C 1
ATOM 563 O O . HIS A 1 74 ? 6.255 2.027 12.701 1.00 85.50 74 HIS A O 1
ATOM 569 N N . TYR A 1 75 ? 4.436 2.218 11.420 1.00 89.19 75 TYR A N 1
ATOM 570 C CA . TYR A 1 75 ? 4.882 1.204 10.465 1.00 89.19 75 TYR A CA 1
ATOM 571 C C . TYR A 1 75 ? 6.224 1.585 9.822 1.00 89.19 75 TYR A C 1
ATOM 573 O O . TYR A 1 75 ? 7.158 0.779 9.857 1.00 89.19 75 TYR A O 1
ATOM 581 N N . ILE A 1 76 ? 6.361 2.812 9.307 1.00 87.19 76 ILE A N 1
ATOM 582 C CA . ILE A 1 76 ? 7.608 3.278 8.681 1.00 87.19 76 ILE A CA 1
ATOM 583 C C . ILE A 1 76 ? 8.752 3.373 9.695 1.00 87.19 76 ILE A C 1
ATOM 585 O O . ILE A 1 76 ? 9.857 2.937 9.388 1.00 87.19 76 ILE A O 1
ATOM 589 N N . GLU A 1 77 ? 8.492 3.839 10.922 1.00 87.25 77 GLU A N 1
ATOM 590 C CA . GLU A 1 77 ? 9.487 3.869 12.000 1.00 87.25 77 GLU A CA 1
ATOM 591 C C . GLU A 1 77 ? 10.010 2.458 12.305 1.00 87.25 77 GLU A C 1
ATOM 593 O O . GLU A 1 77 ? 11.215 2.250 12.434 1.00 87.25 77 GLU A O 1
ATOM 598 N N . GLN A 1 78 ? 9.123 1.460 12.363 1.00 89.31 78 GLN A N 1
ATOM 599 C CA . GLN A 1 78 ? 9.520 0.071 12.597 1.00 89.31 78 GLN A CA 1
ATOM 600 C C . GLN A 1 78 ? 10.309 -0.510 11.417 1.00 89.31 78 GLN A C 1
ATOM 602 O O . GLN A 1 78 ? 11.298 -1.207 11.643 1.00 89.31 78 GLN A O 1
ATOM 607 N N . GLN A 1 79 ? 9.942 -0.197 10.168 1.00 89.12 79 GLN A N 1
ATOM 608 C CA . GLN A 1 79 ? 10.722 -0.633 9.002 1.00 89.12 79 GLN A CA 1
ATOM 609 C C . GLN A 1 79 ? 12.104 0.041 8.945 1.00 89.12 79 GLN A C 1
ATOM 611 O O . GLN A 1 79 ? 13.091 -0.623 8.631 1.00 89.12 79 GLN A O 1
ATOM 616 N N . SER A 1 80 ? 12.186 1.324 9.306 1.00 87.81 80 SER A N 1
ATOM 617 C CA . SER A 1 80 ? 13.443 2.067 9.456 1.00 87.81 80 SER A CA 1
ATOM 618 C C . SER A 1 80 ? 14.338 1.432 10.526 1.00 87.81 80 SER A C 1
ATOM 620 O O . SER A 1 80 ? 15.483 1.075 10.255 1.00 87.81 80 SER A O 1
ATOM 622 N N . ASN A 1 81 ? 13.787 1.155 11.713 1.00 88.62 81 ASN A N 1
ATOM 623 C CA . ASN A 1 81 ? 14.504 0.482 12.802 1.00 88.62 81 ASN A CA 1
ATOM 624 C C . ASN A 1 81 ? 14.953 -0.945 12.439 1.00 88.62 81 ASN A C 1
ATOM 626 O O . ASN A 1 81 ? 15.951 -1.430 12.973 1.00 88.62 81 ASN A O 1
ATOM 630 N N . ASN A 1 82 ? 14.246 -1.612 11.521 1.00 88.00 82 ASN A N 1
ATOM 631 C CA . ASN A 1 82 ? 14.628 -2.912 10.965 1.00 88.00 82 ASN A CA 1
ATOM 632 C C . ASN A 1 82 ? 15.764 -2.818 9.920 1.00 88.00 82 ASN A C 1
ATOM 634 O O . ASN A 1 82 ? 16.228 -3.841 9.421 1.00 88.00 82 ASN A O 1
ATOM 638 N N . GLY A 1 83 ? 16.225 -1.610 9.581 1.00 88.12 83 GLY A N 1
ATOM 639 C CA . GLY A 1 83 ? 17.279 -1.368 8.596 1.00 88.12 83 GLY A CA 1
ATOM 640 C C . GLY A 1 83 ? 16.806 -1.454 7.144 1.00 88.12 83 GLY A C 1
ATOM 641 O O . GLY A 1 83 ? 17.636 -1.579 6.236 1.00 88.12 83 GLY A O 1
ATOM 642 N N . ASN A 1 84 ? 15.492 -1.406 6.900 1.00 87.56 84 ASN A N 1
ATOM 643 C CA . ASN A 1 84 ? 14.967 -1.404 5.540 1.00 87.56 84 ASN A CA 1
ATOM 644 C C . ASN A 1 84 ? 15.289 -0.071 4.873 1.00 87.56 84 ASN A C 1
ATOM 646 O O . ASN A 1 84 ? 15.003 0.992 5.413 1.00 87.56 84 ASN A O 1
ATOM 650 N N . LYS A 1 85 ? 15.835 -0.130 3.660 1.00 86.06 85 LYS A N 1
ATOM 651 C CA . LYS A 1 85 ? 16.174 1.066 2.876 1.00 86.06 85 LYS A CA 1
ATOM 652 C C . LYS A 1 85 ? 15.078 1.474 1.899 1.00 86.06 85 LYS A C 1
ATOM 654 O O . LYS A 1 85 ? 15.077 2.602 1.425 1.00 86.06 85 LYS A O 1
ATOM 659 N N . ALA A 1 86 ? 14.166 0.556 1.602 1.00 87.44 86 ALA A N 1
ATOM 660 C CA . ALA A 1 86 ? 13.077 0.750 0.667 1.00 87.44 86 ALA A CA 1
ATOM 661 C C . ALA A 1 86 ? 11.830 0.013 1.160 1.00 87.44 86 ALA A C 1
ATOM 663 O O . ALA A 1 86 ? 11.911 -1.141 1.582 1.00 87.44 86 ALA A O 1
ATOM 664 N N . ILE A 1 87 ? 10.688 0.684 1.082 1.00 90.06 87 ILE A N 1
ATOM 665 C CA . ILE A 1 87 ? 9.355 0.093 1.217 1.00 90.06 87 ILE A CA 1
ATOM 666 C C . ILE A 1 87 ? 8.502 0.569 0.042 1.00 90.06 87 ILE A C 1
ATOM 668 O O . ILE A 1 87 ? 8.675 1.689 -0.440 1.00 90.06 87 ILE A O 1
ATOM 672 N N . GLY A 1 88 ? 7.625 -0.288 -0.465 1.00 91.62 88 GLY A N 1
ATOM 673 C CA . GLY A 1 88 ? 6.687 0.067 -1.518 1.00 91.62 88 GLY A CA 1
ATOM 674 C C . GLY A 1 88 ? 5.608 0.999 -0.990 1.00 91.62 88 GLY A C 1
ATOM 675 O O . GLY A 1 88 ? 5.153 0.859 0.144 1.00 91.62 88 GLY A O 1
ATOM 676 N N . GLN A 1 89 ? 5.181 1.930 -1.834 1.00 90.69 89 GLN A N 1
ATOM 677 C CA . GLN A 1 89 ? 4.099 2.856 -1.544 1.00 90.69 89 GLN A CA 1
ATOM 678 C C . GLN A 1 89 ? 3.198 2.988 -2.768 1.00 90.69 89 GLN A C 1
ATOM 680 O O . GLN A 1 89 ? 3.669 3.258 -3.874 1.00 90.69 89 GLN A O 1
ATOM 685 N N . ALA A 1 90 ? 1.892 2.822 -2.557 1.00 92.19 90 ALA A N 1
ATOM 686 C CA . ALA A 1 90 ? 0.884 3.253 -3.513 1.00 92.19 90 ALA A CA 1
ATOM 687 C C . ALA A 1 90 ? 0.574 4.730 -3.241 1.00 92.19 90 ALA A C 1
ATOM 689 O O . ALA A 1 90 ? 0.452 5.134 -2.088 1.00 92.19 90 ALA A O 1
ATOM 690 N N . LEU A 1 91 ? 0.467 5.552 -4.277 1.00 89.19 91 LEU A N 1
ATOM 691 C CA . LEU A 1 91 ? 0.170 6.973 -4.128 1.00 89.19 91 LEU A CA 1
ATOM 692 C C . LEU A 1 91 ? -1.112 7.287 -4.879 1.00 89.19 91 LEU A C 1
ATOM 694 O O . LEU A 1 91 ? -1.214 6.967 -6.065 1.00 89.19 91 LEU A O 1
ATOM 698 N N . ILE A 1 92 ? -2.044 7.950 -4.202 1.00 86.75 92 ILE A N 1
ATOM 699 C CA . ILE A 1 92 ? -3.273 8.470 -4.801 1.00 86.75 92 ILE A CA 1
ATOM 700 C C . ILE A 1 92 ? -3.053 9.961 -5.062 1.00 86.75 92 ILE A C 1
ATOM 702 O O . ILE A 1 92 ? -2.697 10.712 -4.154 1.00 86.75 92 ILE A O 1
ATOM 706 N N . ASP A 1 93 ? -3.177 10.383 -6.320 1.00 86.06 93 ASP A N 1
ATOM 707 C CA . ASP A 1 93 ? -2.905 11.754 -6.777 1.00 86.06 93 ASP A CA 1
ATOM 708 C C . ASP A 1 93 ? -1.527 12.287 -6.344 1.00 86.06 93 ASP A C 1
ATOM 710 O O . ASP A 1 93 ? -1.341 13.464 -6.026 1.00 86.06 93 ASP A O 1
ATOM 714 N N . GLY A 1 94 ? -0.537 11.386 -6.333 1.00 81.38 94 GLY A N 1
ATOM 715 C CA . GLY A 1 94 ? 0.846 11.681 -5.956 1.00 81.38 94 GLY A CA 1
ATOM 716 C C . GLY A 1 94 ? 1.059 11.951 -4.463 1.00 81.38 94 GLY A C 1
ATOM 717 O O . GLY A 1 94 ? 2.158 12.349 -4.078 1.00 81.38 94 GLY A O 1
ATOM 718 N N . GLN A 1 95 ? 0.045 11.748 -3.617 1.00 80.25 95 GLN A N 1
ATOM 719 C CA . GLN A 1 95 ? 0.172 11.886 -2.167 1.00 80.25 95 GLN A CA 1
ATOM 720 C C . GLN A 1 95 ? 0.852 10.651 -1.565 1.00 80.25 95 GLN A C 1
ATOM 722 O O . GLN A 1 95 ? 0.516 9.515 -1.887 1.00 80.25 95 GLN A O 1
ATOM 727 N N . ILE A 1 96 ? 1.819 10.895 -0.679 1.00 65.75 96 ILE A N 1
ATOM 728 C CA . ILE A 1 96 ? 2.652 9.867 -0.021 1.00 65.75 96 ILE A CA 1
ATOM 729 C C . ILE A 1 96 ? 2.017 9.406 1.295 1.00 65.75 96 ILE A C 1
ATOM 731 O O . ILE A 1 96 ? 2.452 8.436 1.907 1.00 65.75 96 ILE A O 1
ATOM 735 N N . VAL A 1 97 ? 1.001 10.130 1.762 1.00 64.50 97 VAL A N 1
ATOM 736 C CA . VAL A 1 97 ? 0.261 9.747 2.956 1.00 64.50 97 VAL A CA 1
ATOM 737 C C . VAL A 1 97 ? -0.688 8.593 2.627 1.00 64.50 97 VAL A C 1
ATOM 739 O O . VAL A 1 97 ? -1.333 8.615 1.579 1.00 64.50 97 VAL A O 1
ATOM 742 N N . PRO A 1 98 ? -0.815 7.607 3.531 1.00 61.31 98 PRO A N 1
ATOM 743 C CA . PRO A 1 98 ? -1.684 6.441 3.359 1.00 61.31 98 PRO A CA 1
ATOM 744 C C . PRO A 1 98 ? -3.168 6.806 3.327 1.00 61.31 98 PRO A C 1
ATOM 746 O O . PRO A 1 98 ? -3.983 5.937 3.070 1.00 61.31 98 PRO A O 1
ATOM 749 N N . SER A 1 99 ? -3.522 8.051 3.649 1.00 56.38 99 SER A N 1
ATOM 750 C CA . SER A 1 99 ? -4.881 8.568 3.627 1.00 56.38 99 SER A CA 1
ATOM 751 C C . SER A 1 99 ? -4.904 9.839 2.796 1.00 56.38 99 SER A C 1
ATOM 753 O O . SER A 1 99 ? -4.287 10.842 3.173 1.00 56.38 99 SER A O 1
ATOM 755 N N . CYS A 1 100 ? -5.640 9.828 1.698 1.00 56.47 100 CYS A N 1
ATOM 756 C CA . CYS A 1 100 ? -5.988 11.043 0.984 1.00 56.47 100 CYS A CA 1
ATOM 757 C C . CYS A 1 100 ? -7.481 11.325 1.206 1.00 56.47 100 CYS A C 1
ATOM 759 O O . CYS A 1 100 ? -8.291 10.410 1.162 1.00 56.47 100 CYS A O 1
ATOM 761 N N . ASN A 1 101 ? -7.844 12.578 1.492 1.00 60.19 101 ASN A N 1
ATOM 762 C CA . ASN A 1 101 ? -9.240 13.018 1.508 1.00 60.19 101 ASN A CA 1
ATOM 763 C C . ASN A 1 101 ? -9.512 13.699 0.175 1.00 60.19 101 ASN A C 1
ATOM 765 O O . ASN A 1 101 ? -9.216 14.887 0.019 1.00 60.19 101 ASN A O 1
ATOM 769 N N . LEU A 1 102 ? -9.989 12.939 -0.809 1.00 53.44 102 LEU A N 1
ATOM 770 C CA . LEU A 1 102 ? -10.054 13.456 -2.174 1.00 53.44 102 LEU A CA 1
ATOM 771 C C . LEU A 1 102 ? -11.468 13.648 -2.720 1.00 53.44 102 LEU A C 1
ATOM 773 O O . LEU A 1 102 ? -11.601 14.042 -3.879 1.00 53.44 102 LEU A O 1
ATOM 777 N N . GLY A 1 103 ? -12.505 13.483 -1.897 1.00 53.97 103 GLY A N 1
ATOM 778 C CA . GLY A 1 103 ? -13.898 13.625 -2.321 1.00 53.97 103 GLY A CA 1
ATOM 779 C C . GLY A 1 103 ? -14.332 12.496 -3.264 1.00 53.97 103 GLY A C 1
ATOM 780 O O . GLY A 1 103 ? -13.647 12.161 -4.232 1.00 53.97 103 GLY A O 1
ATOM 781 N N . GLY A 1 104 ? -15.484 11.895 -2.969 1.00 59.06 104 GLY A N 1
ATOM 782 C CA . GLY A 1 104 ? -16.009 10.766 -3.739 1.00 59.06 104 GLY A CA 1
ATOM 783 C C . GLY A 1 104 ? -16.286 11.101 -5.212 1.00 59.06 104 GLY A C 1
ATOM 784 O O . GLY A 1 104 ? -16.429 12.265 -5.585 1.00 59.06 104 GLY A O 1
ATOM 785 N N . GLU A 1 105 ? -16.369 10.052 -6.036 1.00 66.31 105 GLU A N 1
ATOM 786 C CA . GLU A 1 105 ? -16.849 10.071 -7.434 1.00 66.31 105 GLU A CA 1
ATOM 787 C C . GLU A 1 105 ? -16.036 10.910 -8.439 1.00 66.31 105 GLU A C 1
ATOM 789 O O . GLU A 1 105 ? -16.507 11.208 -9.537 1.00 66.31 105 GLU A O 1
ATOM 794 N N . THR A 1 106 ? -14.796 11.271 -8.112 1.00 80.38 106 THR A N 1
ATOM 795 C CA . THR A 1 106 ? -13.880 11.920 -9.063 1.00 80.38 106 THR A CA 1
ATOM 796 C C . THR A 1 106 ? -12.754 10.977 -9.450 1.00 80.38 106 THR A C 1
ATOM 798 O O . THR A 1 106 ? -12.232 10.264 -8.599 1.00 80.38 106 THR A O 1
ATOM 801 N N . GLU A 1 107 ? -12.378 10.972 -10.731 1.00 87.88 107 GLU A N 1
ATOM 802 C CA . GLU A 1 107 ? -11.249 10.181 -11.223 1.00 87.88 107 GLU A CA 1
ATOM 803 C C . GLU A 1 107 ? -9.970 10.527 -10.444 1.00 87.88 107 GLU A C 1
ATOM 805 O O . GLU A 1 107 ? -9.658 11.699 -10.219 1.00 87.88 107 GLU A O 1
ATOM 810 N N . LYS A 1 108 ? -9.246 9.486 -10.034 1.00 86.88 108 LYS A N 1
ATOM 811 C CA . LYS A 1 108 ? -7.991 9.537 -9.291 1.00 86.88 108 LYS A CA 1
ATOM 812 C C . LYS A 1 108 ? -6.885 8.889 -10.097 1.00 86.88 108 LYS A C 1
ATOM 814 O O . LYS A 1 108 ? -7.115 7.949 -10.860 1.00 86.88 108 LYS A O 1
ATOM 819 N N . SER A 1 109 ? -5.665 9.349 -9.867 1.00 91.12 109 SER A N 1
ATOM 820 C CA . SER A 1 109 ? -4.457 8.704 -10.365 1.00 91.12 109 SER A CA 1
ATOM 821 C C . SER A 1 109 ? -3.820 7.837 -9.284 1.00 91.12 109 SER A C 1
ATOM 823 O O . SER A 1 109 ? -3.575 8.301 -8.174 1.00 91.12 109 SER A O 1
ATOM 825 N N . LEU A 1 110 ? -3.527 6.583 -9.619 1.00 93.00 110 LEU A N 1
ATOM 826 C CA . LEU A 1 110 ? -2.696 5.696 -8.811 1.00 93.00 110 LEU A CA 1
ATOM 827 C C . LEU A 1 110 ? -1.313 5.634 -9.422 1.00 93.00 110 LEU A C 1
ATOM 829 O O . LEU A 1 110 ? -1.188 5.437 -10.625 1.00 93.00 110 LEU A O 1
ATOM 833 N N . THR A 1 111 ? -0.290 5.783 -8.594 1.00 93.69 111 THR A N 1
ATOM 834 C CA . THR A 1 111 ? 1.114 5.566 -8.970 1.00 93.69 111 THR A CA 1
ATOM 835 C C . THR A 1 111 ? 1.806 4.722 -7.909 1.00 93.69 111 THR A C 1
ATOM 837 O O . THR A 1 111 ? 1.262 4.517 -6.822 1.00 93.69 111 THR A O 1
ATOM 840 N N . PHE A 1 112 ? 2.990 4.205 -8.218 1.00 92.94 112 PHE A N 1
ATOM 841 C CA . PHE A 1 112 ? 3.793 3.425 -7.279 1.00 92.94 112 PHE A CA 1
ATOM 842 C C . PHE A 1 112 ? 5.212 3.979 -7.183 1.00 92.94 112 PHE A C 1
ATOM 844 O O . PHE A 1 112 ? 5.791 4.404 -8.184 1.00 92.94 112 PHE A O 1
ATOM 851 N N . ALA A 1 113 ? 5.782 3.934 -5.980 1.00 89.19 113 ALA A N 1
ATOM 852 C CA . ALA A 1 113 ? 7.186 4.238 -5.749 1.00 89.19 113 ALA A CA 1
ATOM 853 C C . ALA A 1 113 ? 7.741 3.425 -4.576 1.00 89.19 113 ALA A C 1
ATOM 855 O O . ALA A 1 113 ? 7.012 3.073 -3.650 1.00 89.19 113 ALA A O 1
ATOM 856 N N . PHE A 1 114 ? 9.054 3.196 -4.580 1.00 89.25 114 PHE A N 1
ATOM 857 C CA . PHE A 1 114 ? 9.771 2.864 -3.354 1.00 89.25 114 PHE A CA 1
ATOM 858 C C . PHE A 1 114 ? 10.118 4.149 -2.599 1.00 89.25 114 PHE A C 1
ATOM 860 O O . PHE A 1 114 ? 10.622 5.104 -3.196 1.00 89.25 114 PHE A O 1
ATOM 867 N N . ILE A 1 115 ? 9.870 4.157 -1.291 1.00 85.75 115 ILE A N 1
ATOM 868 C CA . ILE A 1 115 ? 10.231 5.248 -0.381 1.00 85.75 115 ILE A CA 1
ATOM 869 C C . ILE A 1 115 ? 11.242 4.759 0.656 1.00 85.75 115 ILE A C 1
ATOM 871 O O . ILE A 1 115 ? 11.260 3.580 1.018 1.00 85.75 115 ILE A O 1
ATOM 875 N N . ASN A 1 116 ? 12.073 5.675 1.150 1.00 85.56 116 ASN A N 1
ATOM 876 C CA . ASN A 1 116 ? 12.992 5.390 2.244 1.00 85.56 116 ASN A CA 1
ATOM 877 C C . ASN A 1 116 ? 12.285 5.645 3.593 1.00 85.56 116 ASN A C 1
ATOM 879 O O . ASN A 1 116 ? 11.870 6.780 3.851 1.00 85.56 116 ASN A O 1
ATOM 883 N N . PRO A 1 117 ? 12.153 4.629 4.466 1.00 84.94 117 PRO A N 1
ATOM 884 C CA . PRO A 1 117 ? 11.485 4.797 5.755 1.00 84.94 117 PRO A CA 1
ATOM 885 C C . PRO A 1 117 ? 12.261 5.683 6.753 1.00 84.94 117 PRO A C 1
ATOM 887 O O . PRO A 1 117 ? 11.665 6.143 7.721 1.00 84.94 117 PRO A O 1
ATOM 890 N N . GLU A 1 118 ? 13.557 5.959 6.545 1.00 81.31 118 GLU A N 1
ATOM 891 C CA . GLU A 1 118 ? 14.362 6.820 7.434 1.00 81.31 118 GLU A CA 1
ATOM 892 C C . GLU A 1 118 ? 14.058 8.314 7.278 1.00 81.31 118 GLU A C 1
ATOM 894 O O . GLU A 1 118 ? 14.189 9.078 8.235 1.00 81.31 118 GLU A O 1
ATOM 899 N N . ASN A 1 119 ? 13.701 8.754 6.070 1.00 71.31 119 ASN A N 1
ATOM 900 C CA . ASN A 1 119 ? 13.510 10.172 5.775 1.00 71.31 119 ASN A CA 1
ATOM 901 C C . ASN A 1 119 ? 12.083 10.518 5.342 1.00 71.31 119 ASN A C 1
ATOM 903 O O . ASN A 1 119 ? 11.781 11.704 5.237 1.00 71.31 119 ASN A O 1
ATOM 907 N N . SER A 1 120 ? 11.208 9.527 5.124 1.00 61.53 120 SER A N 1
ATOM 908 C CA . SER A 1 120 ? 9.790 9.696 4.753 1.00 61.53 120 SER A CA 1
ATOM 909 C C . SER A 1 120 ? 9.550 10.637 3.562 1.00 61.53 120 SER A C 1
ATOM 911 O O . SER A 1 120 ? 8.421 11.055 3.306 1.00 61.53 120 SER A O 1
ATOM 913 N N . THR A 1 121 ? 10.603 10.999 2.826 1.00 53.47 121 THR A N 1
ATOM 914 C CA . THR A 1 121 ? 10.542 11.889 1.673 1.00 53.47 121 THR A CA 1
ATOM 915 C C . THR A 1 121 ? 10.350 11.044 0.426 1.00 53.47 121 THR A C 1
ATOM 917 O O . THR A 1 121 ? 11.061 10.059 0.236 1.00 53.47 121 THR A O 1
ATOM 920 N N . SER A 1 122 ? 9.440 11.455 -0.463 1.00 48.72 122 SER A N 1
ATOM 921 C CA . SER A 1 122 ? 9.314 10.939 -1.835 1.00 48.72 122 SER A CA 1
ATOM 922 C C . SER A 1 122 ? 10.499 11.333 -2.709 1.00 48.72 122 SER A C 1
ATOM 924 O O . SER A 1 122 ? 10.347 11.883 -3.802 1.00 48.72 122 SER A O 1
ATOM 926 N N . THR A 1 123 ? 11.711 11.089 -2.243 1.00 42.38 123 THR A N 1
ATOM 927 C CA . THR A 1 123 ? 12.780 10.875 -3.192 1.00 42.38 123 THR A CA 1
ATOM 928 C C . THR A 1 123 ? 12.462 9.518 -3.779 1.00 42.38 123 THR A C 1
ATOM 930 O O . THR A 1 123 ? 12.634 8.509 -3.097 1.00 42.38 123 THR A O 1
ATOM 933 N N . SER A 1 124 ? 11.899 9.515 -4.991 1.00 44.06 124 SER A N 1
ATOM 934 C CA . SER A 1 124 ? 11.989 8.383 -5.906 1.00 44.06 124 SER A CA 1
ATOM 935 C C . SER A 1 124 ? 13.318 7.700 -5.627 1.00 44.06 124 SER A C 1
ATOM 937 O O . SER A 1 124 ? 14.364 8.321 -5.839 1.00 44.06 124 SER A O 1
ATOM 939 N N . PHE A 1 125 ? 13.290 6.510 -5.026 1.00 47.53 125 PHE A N 1
ATOM 940 C CA . PHE A 1 125 ? 14.524 5.763 -4.871 1.00 47.53 125 PHE A CA 1
ATOM 941 C C . PHE A 1 125 ? 15.067 5.627 -6.289 1.00 47.53 125 PHE A C 1
ATOM 943 O O . PHE A 1 125 ? 14.331 5.171 -7.167 1.00 47.53 125 PHE A O 1
ATOM 950 N N . ASP A 1 126 ? 16.275 6.139 -6.541 1.00 43.78 126 ASP A N 1
ATOM 951 C CA . ASP A 1 126 ? 16.908 5.982 -7.843 1.00 43.78 126 ASP A CA 1
ATOM 952 C C . ASP A 1 126 ? 16.881 4.479 -8.126 1.00 43.78 126 ASP A C 1
ATOM 954 O O . ASP A 1 126 ? 17.535 3.692 -7.439 1.00 43.78 126 ASP A O 1
ATOM 958 N N . ILE A 1 127 ? 16.095 4.075 -9.127 1.00 49.38 127 ILE A N 1
ATOM 959 C CA . ILE A 1 127 ? 15.867 2.685 -9.569 1.00 49.38 127 ILE A CA 1
ATOM 960 C C . ILE A 1 127 ? 17.189 2.064 -10.103 1.00 49.38 127 ILE A C 1
ATOM 962 O O . ILE A 1 127 ? 17.223 0.988 -10.689 1.00 49.38 127 ILE A O 1
ATOM 966 N N . ALA A 1 128 ? 18.314 2.754 -9.900 1.00 39.69 128 ALA A N 1
ATOM 967 C CA . ALA A 1 128 ? 19.667 2.384 -10.256 1.00 39.69 128 ALA A CA 1
ATOM 968 C C . ALA A 1 128 ? 20.350 1.444 -9.243 1.00 39.69 128 ALA A C 1
ATOM 970 O O . ALA A 1 128 ? 21.457 0.992 -9.534 1.00 39.69 128 ALA A O 1
ATOM 971 N N . ASP A 1 129 ? 19.736 1.115 -8.096 1.00 52.97 129 ASP A N 1
ATOM 972 C CA . ASP A 1 129 ? 20.177 -0.055 -7.323 1.00 52.97 129 ASP A CA 1
ATOM 973 C C . ASP A 1 129 ? 19.715 -1.326 -8.075 1.00 52.97 129 ASP A C 1
ATOM 975 O O . ASP A 1 129 ? 18.505 -1.541 -8.218 1.00 52.97 129 ASP A O 1
ATOM 979 N N . PRO A 1 130 ? 20.633 -2.158 -8.610 1.00 48.41 130 PRO A N 1
ATOM 980 C CA . PRO A 1 130 ? 20.318 -3.257 -9.532 1.00 48.41 130 PRO A CA 1
ATOM 981 C C . PRO A 1 130 ? 19.368 -4.338 -8.981 1.00 48.41 130 PRO A C 1
ATOM 983 O O . PRO A 1 130 ? 18.989 -5.239 -9.728 1.00 48.41 130 PRO A O 1
ATOM 986 N N . GLY A 1 131 ? 18.970 -4.268 -7.707 1.00 59.09 131 GLY A N 1
ATOM 987 C CA . GLY A 1 131 ? 18.017 -5.185 -7.078 1.00 59.09 131 GLY A CA 1
ATOM 988 C C . GLY A 1 131 ? 16.528 -4.841 -7.237 1.00 59.09 131 GLY A C 1
ATOM 989 O O . GLY A 1 131 ? 15.704 -5.694 -6.914 1.00 59.09 131 GLY A O 1
ATOM 990 N N . PHE A 1 132 ? 16.156 -3.643 -7.716 1.00 70.62 132 PHE A N 1
ATOM 991 C CA . PHE A 1 132 ? 14.759 -3.156 -7.651 1.00 70.62 132 PHE A CA 1
ATOM 992 C C . PHE A 1 132 ? 14.170 -2.678 -8.987 1.00 70.62 132 PHE A C 1
ATOM 994 O O . PHE A 1 132 ? 13.309 -1.799 -9.006 1.00 70.62 132 PHE A O 1
ATOM 1001 N N . SER A 1 133 ? 14.608 -3.234 -10.120 1.00 84.62 133 SER A N 1
ATOM 1002 C CA . SER A 1 133 ? 13.998 -2.900 -11.413 1.00 84.62 133 SER A CA 1
ATOM 1003 C C . SER A 1 133 ? 12.550 -3.405 -11.472 1.00 84.62 133 SER A C 1
ATOM 1005 O O . SER A 1 133 ? 12.299 -4.608 -11.540 1.00 84.62 133 SER A O 1
ATOM 1007 N N . ILE A 1 134 ? 11.600 -2.471 -11.432 1.00 92.12 134 ILE A N 1
ATOM 1008 C CA . ILE A 1 134 ? 10.169 -2.747 -11.574 1.00 92.12 134 ILE A CA 1
ATOM 1009 C C . ILE A 1 134 ? 9.845 -2.805 -13.066 1.00 92.12 134 ILE A C 1
ATOM 1011 O O . ILE A 1 134 ? 10.095 -1.843 -13.795 1.00 92.12 134 ILE A O 1
ATOM 1015 N N . ALA A 1 135 ? 9.274 -3.917 -13.519 1.00 94.69 135 ALA A N 1
ATOM 1016 C CA . ALA A 1 135 ? 8.760 -4.041 -14.880 1.00 94.69 135 ALA A CA 1
ATOM 1017 C C . ALA A 1 135 ? 7.273 -3.690 -14.957 1.00 94.69 135 ALA A C 1
ATOM 1019 O O . ALA A 1 135 ? 6.828 -3.095 -15.937 1.00 94.69 135 ALA A O 1
ATOM 1020 N N . SER A 1 136 ? 6.509 -4.047 -13.923 1.00 97.06 136 SER A N 1
ATOM 1021 C CA . SER A 1 136 ? 5.079 -3.764 -13.866 1.00 97.06 136 SER A CA 1
ATOM 1022 C C . SER A 1 136 ? 4.566 -3.637 -12.438 1.00 97.06 136 SER A C 1
ATOM 1024 O O . SER A 1 136 ? 5.223 -4.076 -11.493 1.00 97.06 136 SER A O 1
ATOM 1026 N N . VAL A 1 137 ? 3.388 -3.040 -12.282 1.00 97.94 137 VAL A N 1
ATOM 1027 C CA . VAL A 1 137 ? 2.678 -2.933 -11.004 1.00 97.94 137 VAL A CA 1
ATOM 1028 C C . VAL A 1 137 ? 1.224 -3.339 -11.207 1.00 97.94 137 VAL A C 1
ATOM 1030 O O . VAL A 1 137 ? 0.536 -2.762 -12.050 1.00 97.94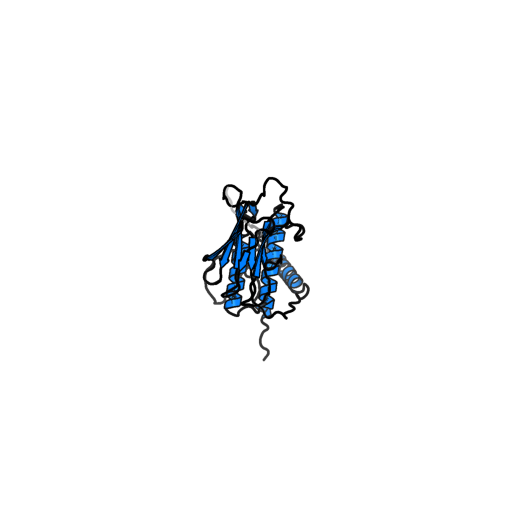 137 VAL A O 1
ATOM 1033 N N . LEU A 1 138 ? 0.766 -4.324 -10.432 1.00 98.50 138 LEU A N 1
ATOM 1034 C CA . LEU A 1 138 ? -0.646 -4.688 -10.304 1.00 98.50 138 LEU A CA 1
ATOM 1035 C C . LEU A 1 138 ? -1.285 -3.827 -9.218 1.00 98.50 138 LEU A C 1
ATOM 1037 O O . LEU A 1 138 ? -0.766 -3.763 -8.103 1.00 98.50 138 LEU A O 1
ATOM 1041 N N . TYR A 1 139 ? -2.421 -3.223 -9.538 1.00 97.81 139 TYR A N 1
ATOM 1042 C CA . TYR A 1 139 ? -3.256 -2.500 -8.593 1.00 97.81 139 TYR A CA 1
ATOM 1043 C C . TYR A 1 139 ? -4.531 -3.283 -8.318 1.00 97.81 139 TYR A C 1
ATOM 1045 O O . TYR A 1 139 ? -5.256 -3.672 -9.240 1.00 97.81 139 TYR A O 1
ATOM 1053 N N . GLU A 1 140 ? -4.816 -3.462 -7.038 1.00 97.00 140 GLU A N 1
ATOM 1054 C CA . GLU A 1 140 ? -6.015 -4.119 -6.536 1.00 97.00 140 GLU A CA 1
ATOM 1055 C C . GLU A 1 140 ? -6.673 -3.235 -5.485 1.00 97.00 140 GLU A C 1
ATOM 1057 O O . GLU A 1 140 ? -6.006 -2.418 -4.849 1.00 97.00 140 GLU A O 1
ATOM 1062 N N . VAL A 1 141 ? -7.979 -3.383 -5.300 1.00 95.00 141 VAL A N 1
ATOM 1063 C CA . VAL A 1 141 ? -8.740 -2.550 -4.376 1.00 95.00 141 VAL A CA 1
ATOM 1064 C C . VAL A 1 141 ? -9.724 -3.367 -3.554 1.00 95.00 141 VAL A C 1
ATOM 1066 O O . VAL A 1 141 ? -10.419 -4.234 -4.074 1.00 95.00 141 VAL A O 1
ATOM 1069 N N . ASN A 1 142 ? -9.802 -3.065 -2.266 1.00 94.56 142 ASN A N 1
ATOM 1070 C CA . ASN A 1 142 ? -10.874 -3.494 -1.387 1.00 94.56 142 ASN A CA 1
ATOM 1071 C C . ASN A 1 142 ? -11.830 -2.315 -1.159 1.00 94.56 142 ASN A C 1
ATOM 1073 O O . ASN A 1 142 ? -11.420 -1.244 -0.706 1.00 94.56 142 ASN A O 1
ATOM 1077 N N . LEU A 1 143 ? -13.111 -2.524 -1.462 1.00 91.44 143 LEU A N 1
ATOM 1078 C CA . LEU A 1 143 ? -14.166 -1.504 -1.360 1.00 91.44 143 LEU A CA 1
ATOM 1079 C C . LEU A 1 143 ? -15.108 -1.725 -0.169 1.00 91.44 143 LEU A C 1
ATOM 1081 O O . LEU A 1 143 ? -16.034 -0.937 0.038 1.00 91.44 143 LEU A O 1
ATOM 1085 N N . ASP A 1 144 ? -14.896 -2.808 0.583 1.00 91.19 144 ASP A N 1
ATOM 1086 C CA . ASP A 1 144 ? -15.714 -3.182 1.728 1.00 91.19 144 ASP A CA 1
ATOM 1087 C C . ASP A 1 144 ? -14.839 -3.705 2.882 1.00 91.19 144 ASP A C 1
ATOM 1089 O O . ASP A 1 144 ? -14.323 -4.826 2.795 1.00 91.19 144 ASP A O 1
ATOM 1093 N N . PRO A 1 145 ? -14.690 -2.938 3.981 1.00 90.62 145 PRO A N 1
ATOM 1094 C CA . PRO A 1 145 ? -13.918 -3.381 5.138 1.00 90.62 145 PRO A CA 1
ATOM 1095 C C . PRO A 1 145 ? -14.555 -4.563 5.891 1.00 90.62 145 PRO A C 1
ATOM 1097 O O . PRO A 1 145 ? -13.856 -5.223 6.652 1.00 90.62 145 PRO A O 1
ATOM 1100 N N . ASP A 1 146 ? -15.834 -4.896 5.655 1.00 92.06 146 ASP A N 1
ATOM 1101 C CA . ASP A 1 146 ? -16.452 -6.111 6.220 1.00 92.06 146 ASP A CA 1
ATOM 1102 C C . ASP A 1 146 ? -15.968 -7.394 5.506 1.00 92.06 146 ASP A C 1
ATOM 1104 O O . ASP A 1 146 ? -16.197 -8.510 5.982 1.00 92.06 146 ASP A O 1
ATOM 1108 N N . MET A 1 147 ? -15.302 -7.248 4.354 1.00 92.25 147 MET A N 1
ATOM 1109 C CA . MET A 1 147 ? -14.707 -8.334 3.569 1.00 92.25 147 MET A CA 1
ATOM 1110 C C . MET A 1 147 ? -13.216 -8.050 3.306 1.00 92.25 147 MET A C 1
ATOM 1112 O O . MET A 1 147 ? -12.827 -7.879 2.150 1.00 92.25 147 MET A O 1
ATOM 1116 N N . PRO 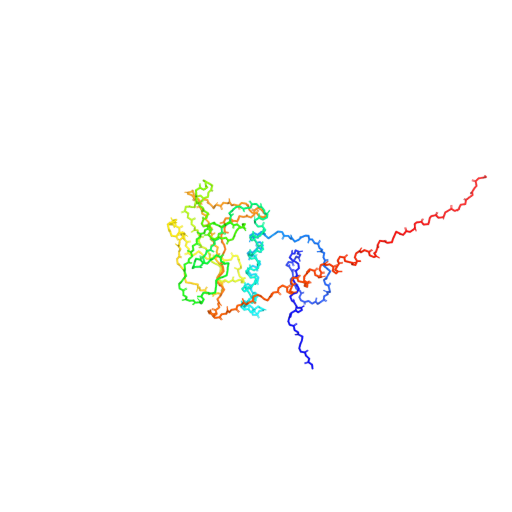A 1 148 ? -12.360 -8.001 4.344 1.00 90.50 148 PRO A N 1
ATOM 1117 C CA . PRO A 1 148 ? -10.994 -7.467 4.249 1.00 90.50 148 PRO A CA 1
ATOM 1118 C C . PRO A 1 148 ? -10.060 -8.266 3.325 1.00 90.50 148 PRO A C 1
ATOM 1120 O O . PRO A 1 148 ? -9.061 -7.733 2.855 1.00 90.50 148 PRO A O 1
ATOM 1123 N N . ASP A 1 149 ? -10.391 -9.524 3.025 1.00 92.06 149 ASP A N 1
ATOM 1124 C CA . ASP A 1 149 ? -9.602 -10.396 2.143 1.00 92.06 149 ASP A CA 1
ATOM 1125 C C . ASP A 1 149 ? -10.078 -10.377 0.677 1.00 92.06 149 ASP A C 1
ATOM 1127 O O . ASP A 1 149 ? -9.519 -11.073 -0.172 1.00 92.06 149 ASP A O 1
ATOM 1131 N N . VAL A 1 150 ? -11.132 -9.615 0.362 1.00 94.12 150 VAL A N 1
ATOM 1132 C CA . VAL A 1 150 ? -11.696 -9.535 -0.991 1.00 94.12 150 VAL A CA 1
ATOM 1133 C C . VAL A 1 150 ? -11.154 -8.296 -1.692 1.00 94.12 150 VAL A C 1
ATOM 1135 O O . VAL A 1 150 ? -11.459 -7.167 -1.307 1.00 94.12 150 VAL A O 1
ATOM 1138 N N . PHE A 1 151 ? -10.369 -8.527 -2.742 1.00 95.31 151 PHE A N 1
ATOM 1139 C CA . PHE A 1 151 ? -9.789 -7.490 -3.586 1.00 95.31 151 PHE A CA 1
ATOM 1140 C C . PHE A 1 151 ? -10.224 -7.669 -5.042 1.00 95.31 151 PHE A C 1
ATOM 1142 O O . PHE A 1 151 ? -10.271 -8.783 -5.564 1.00 95.31 151 PHE A O 1
ATOM 1149 N N . GLU A 1 152 ? -10.525 -6.553 -5.700 1.00 95.62 152 GLU A N 1
ATOM 1150 C CA . GLU A 1 152 ? -10.818 -6.480 -7.128 1.00 95.62 152 GLU A CA 1
ATOM 1151 C C . GLU A 1 152 ? -9.621 -5.897 -7.879 1.00 95.62 152 GLU A C 1
ATOM 1153 O O . GLU A 1 152 ? -8.996 -4.935 -7.434 1.00 95.62 152 GLU A O 1
ATOM 1158 N N . THR A 1 153 ? -9.300 -6.450 -9.048 1.00 97.19 153 THR A N 1
ATOM 1159 C CA . THR A 1 153 ? -8.226 -5.915 -9.890 1.00 97.19 153 THR A CA 1
ATOM 1160 C C . THR A 1 153 ? -8.659 -4.611 -10.560 1.00 97.19 153 THR A C 1
ATOM 1162 O O . THR A 1 153 ? -9.607 -4.599 -11.343 1.00 97.19 153 THR A O 1
ATOM 1165 N N . LEU A 1 154 ? -7.909 -3.531 -10.321 1.00 96.12 154 LEU A N 1
ATOM 1166 C CA . LEU A 1 154 ? -8.066 -2.258 -11.032 1.00 96.12 154 LEU A CA 1
ATOM 1167 C C . LEU A 1 154 ? -7.320 -2.260 -12.370 1.00 96.12 154 LEU A C 1
ATOM 1169 O O . LEU A 1 154 ? -7.813 -1.729 -13.364 1.00 96.12 154 LEU A O 1
ATOM 1173 N N . GLY A 1 155 ? -6.126 -2.856 -12.405 1.00 97.50 155 GLY A N 1
ATOM 1174 C CA . GLY A 1 155 ? -5.327 -2.957 -13.622 1.00 97.50 155 GLY A CA 1
ATOM 1175 C C . GLY A 1 155 ? -3.844 -3.189 -13.364 1.00 97.50 155 GLY A C 1
ATOM 1176 O O . GLY A 1 155 ? -3.388 -3.230 -12.224 1.00 97.50 155 GLY A O 1
ATOM 1177 N N . VAL A 1 156 ? -3.086 -3.327 -14.452 1.00 98.12 156 VAL A N 1
ATOM 1178 C CA . VAL A 1 156 ? -1.625 -3.467 -14.433 1.00 98.12 156 VAL A CA 1
ATOM 1179 C C . VAL A 1 156 ? -1.013 -2.339 -15.252 1.00 98.12 156 VAL A C 1
ATOM 1181 O O . VAL A 1 156 ? -1.419 -2.123 -16.395 1.00 98.12 156 VAL A O 1
ATOM 1184 N N . SER A 1 157 ? -0.018 -1.648 -14.698 1.00 98.00 157 SER A N 1
ATOM 1185 C CA . SER A 1 157 ? 0.784 -0.673 -15.440 1.00 98.00 157 SER A CA 1
ATOM 1186 C C . SER A 1 157 ? 2.190 -1.202 -15.684 1.00 98.00 157 SER A C 1
ATOM 1188 O O . SER A 1 157 ? 2.816 -1.751 -14.784 1.00 98.00 157 SER A O 1
ATOM 1190 N N . ASN A 1 158 ? 2.686 -1.019 -16.907 1.00 96.81 158 ASN A N 1
ATOM 1191 C CA . ASN A 1 158 ? 4.039 -1.395 -17.338 1.00 96.81 158 ASN A CA 1
ATOM 1192 C C . ASN A 1 158 ? 4.859 -0.161 -17.753 1.00 96.81 158 ASN A C 1
ATOM 1194 O O . ASN A 1 158 ? 5.858 -0.285 -18.456 1.00 96.81 158 ASN A O 1
ATOM 1198 N N . ASP A 1 159 ? 4.386 1.039 -17.407 1.00 95.00 159 ASP A N 1
ATOM 1199 C CA . ASP A 1 159 ? 4.983 2.297 -17.842 1.00 95.00 159 ASP A CA 1
ATOM 1200 C C . ASP A 1 159 ? 5.784 2.952 -16.704 1.00 95.00 159 ASP A C 1
ATOM 1202 O O . ASP A 1 159 ? 5.220 3.697 -15.894 1.00 95.00 159 ASP A O 1
ATOM 1206 N N . PRO A 1 160 ? 7.108 2.728 -16.634 1.00 90.62 160 PRO A N 1
ATOM 1207 C CA . PRO A 1 160 ? 7.941 3.366 -15.621 1.00 90.62 160 PRO A CA 1
ATOM 1208 C C . PRO A 1 160 ? 8.029 4.888 -15.805 1.00 90.62 160 PRO A C 1
ATOM 1210 O O . PRO A 1 160 ? 8.328 5.592 -14.844 1.00 90.62 160 PRO A O 1
ATOM 1213 N N . THR A 1 161 ? 7.745 5.430 -17.000 1.00 89.81 161 THR A N 1
ATOM 1214 C CA . THR A 1 161 ? 7.859 6.878 -17.262 1.00 89.81 161 THR A CA 1
ATOM 1215 C C . THR A 1 161 ? 6.747 7.690 -16.601 1.00 89.81 161 THR A C 1
ATOM 1217 O O . THR A 1 161 ? 6.932 8.873 -16.314 1.00 89.81 161 THR A O 1
ATOM 1220 N N . SER A 1 162 ? 5.613 7.051 -16.300 1.00 90.75 162 SER A N 1
ATOM 1221 C CA . SER A 1 162 ? 4.498 7.649 -15.563 1.00 90.75 162 SER A CA 1
ATOM 1222 C C . SER A 1 162 ? 4.465 7.268 -14.079 1.00 90.75 162 SER A C 1
ATOM 1224 O O . SER A 1 162 ? 3.487 7.592 -13.402 1.00 90.75 162 SER A O 1
ATOM 1226 N N . ASN A 1 163 ? 5.516 6.620 -13.557 1.00 91.19 163 ASN A N 1
ATOM 1227 C CA . ASN A 1 163 ? 5.527 5.963 -12.241 1.00 91.19 163 ASN A CA 1
ATOM 1228 C C . ASN A 1 163 ? 4.434 4.891 -12.121 1.00 91.19 163 ASN A C 1
ATOM 1230 O O . ASN A 1 163 ? 3.723 4.816 -11.113 1.00 91.19 163 ASN A O 1
ATOM 1234 N N . PHE A 1 164 ? 4.290 4.085 -13.178 1.00 95.50 164 PHE A N 1
ATOM 1235 C CA . PHE A 1 164 ? 3.316 3.001 -13.270 1.00 95.50 164 PHE A CA 1
ATOM 1236 C C . PHE A 1 164 ? 1.876 3.485 -13.104 1.00 95.50 164 PHE A C 1
ATOM 1238 O O . PHE A 1 164 ? 1.054 2.833 -12.467 1.00 95.50 164 PHE A O 1
ATOM 1245 N N . ARG A 1 165 ? 1.552 4.645 -13.685 1.00 95.62 165 ARG A N 1
ATOM 1246 C CA . ARG A 1 165 ? 0.250 5.270 -13.471 1.00 95.62 165 ARG A CA 1
ATOM 1247 C C . ARG A 1 165 ? -0.894 4.417 -14.017 1.00 95.62 165 ARG A C 1
ATOM 1249 O O . ARG A 1 165 ? -0.814 3.941 -15.149 1.00 95.62 165 ARG A O 1
ATOM 1256 N N . ILE A 1 166 ? -1.987 4.335 -13.259 1.00 96.19 166 ILE A N 1
ATOM 1257 C CA . ILE A 1 166 ? -3.334 4.034 -13.768 1.00 96.19 166 ILE A CA 1
ATOM 1258 C C . ILE A 1 166 ? -4.324 5.093 -13.274 1.00 96.19 166 ILE A C 1
ATOM 1260 O O . ILE A 1 166 ? -4.035 5.823 -12.322 1.00 96.19 166 ILE A O 1
ATOM 1264 N N . THR A 1 167 ? -5.488 5.189 -13.911 1.00 94.06 167 THR A N 1
ATOM 1265 C CA . THR A 1 167 ? -6.611 5.968 -13.381 1.00 94.06 167 THR A CA 1
ATOM 1266 C C . THR A 1 167 ? -7.698 5.040 -12.867 1.00 94.06 167 THR A C 1
ATOM 1268 O O . THR A 1 167 ? -7.903 3.946 -13.393 1.00 94.06 167 THR A O 1
ATOM 1271 N N . PHE A 1 168 ? -8.386 5.465 -11.815 1.00 90.06 168 PHE A N 1
ATOM 1272 C CA . PHE A 1 168 ? -9.560 4.773 -11.300 1.00 90.06 168 PHE A CA 1
ATOM 1273 C C . PHE A 1 168 ? -10.545 5.793 -10.742 1.00 90.06 168 PHE A C 1
ATOM 1275 O O . PHE A 1 168 ? -10.156 6.875 -10.311 1.00 90.06 168 PHE A O 1
ATOM 1282 N N . THR A 1 169 ? -11.831 5.463 -10.755 1.00 88.56 169 THR A N 1
ATOM 1283 C CA . THR A 1 169 ? -12.836 6.256 -10.042 1.00 88.56 169 THR A CA 1
ATOM 1284 C C . THR A 1 169 ? -13.215 5.482 -8.782 1.00 88.56 169 THR A C 1
ATOM 1286 O O . THR A 1 169 ? -13.765 4.387 -8.915 1.00 88.56 169 THR A O 1
ATOM 1289 N N . PRO A 1 170 ? -12.898 5.988 -7.577 1.00 80.56 170 PRO A N 1
ATOM 1290 C CA . PRO A 1 170 ? -13.242 5.324 -6.333 1.00 80.56 170 PRO A CA 1
ATOM 1291 C C . PRO A 1 170 ? -14.763 5.189 -6.241 1.00 80.56 170 PRO A C 1
ATOM 1293 O O . PRO A 1 170 ? -15.506 6.166 -6.356 1.00 80.56 170 PRO A O 1
ATOM 1296 N N . THR A 1 171 ? -15.218 3.954 -6.056 1.00 81.50 171 THR A N 1
ATOM 1297 C CA . THR A 1 171 ? -16.614 3.607 -5.767 1.00 81.50 171 THR A CA 1
ATOM 1298 C C . THR A 1 171 ? -16.652 2.840 -4.446 1.00 81.50 171 THR A C 1
ATOM 1300 O O . THR A 1 171 ? -15.625 2.338 -4.009 1.00 81.50 171 THR A O 1
ATOM 1303 N N . GLY A 1 172 ? -17.797 2.760 -3.772 1.00 83.31 172 GLY A N 1
ATOM 1304 C CA . GLY A 1 172 ? -17.886 2.057 -2.484 1.00 83.31 172 GLY A CA 1
ATOM 1305 C C . GLY A 1 172 ? -17.389 2.875 -1.284 1.00 83.31 172 GLY A C 1
ATOM 1306 O O . GLY A 1 172 ? -17.406 4.106 -1.316 1.00 83.31 172 GLY A O 1
ATOM 1307 N N . PHE A 1 173 ? -17.032 2.186 -0.195 1.00 86.75 173 PHE A N 1
ATOM 1308 C CA . PHE A 1 173 ? -16.677 2.807 1.084 1.00 86.75 173 PHE A CA 1
ATOM 1309 C C . PHE A 1 173 ? -15.162 2.768 1.306 1.00 86.75 173 PHE A C 1
ATOM 1311 O O . PHE A 1 173 ? -14.572 1.691 1.374 1.00 86.75 173 PHE A O 1
ATOM 1318 N N . GLU A 1 174 ? -14.561 3.955 1.418 1.00 88.38 174 GLU A N 1
ATOM 1319 C CA . GLU A 1 174 ? -13.144 4.189 1.740 1.00 88.38 174 GLU A CA 1
ATOM 1320 C C . GLU A 1 174 ? -12.175 3.186 1.086 1.00 88.38 174 GLU A C 1
ATOM 1322 O O . GLU A 1 174 ? -11.656 2.302 1.773 1.00 88.38 174 GLU A O 1
ATOM 1327 N N . PRO A 1 175 ? -11.970 3.245 -0.242 1.00 90.69 175 PRO A N 1
ATOM 1328 C CA . PRO A 1 175 ? -11.179 2.257 -0.972 1.00 90.69 175 PRO A CA 1
ATOM 1329 C C . PRO A 1 175 ? -9.772 2.049 -0.397 1.00 90.69 175 PRO A C 1
ATOM 1331 O O . PRO A 1 175 ? -8.999 3.000 -0.276 1.00 90.69 175 PRO A O 1
ATOM 1334 N N . LEU A 1 176 ? -9.424 0.793 -0.109 1.00 93.00 176 LEU A N 1
ATOM 1335 C CA . LEU A 1 176 ? -8.073 0.360 0.251 1.00 93.00 176 LEU A CA 1
ATOM 1336 C C . LEU A 1 176 ? -7.397 -0.241 -0.983 1.00 93.00 176 LEU A C 1
ATOM 1338 O O . LEU A 1 176 ? -7.780 -1.309 -1.448 1.00 93.00 176 LEU A O 1
ATOM 1342 N N . VAL A 1 177 ? -6.376 0.431 -1.499 1.00 94.00 177 VAL A N 1
ATOM 1343 C CA . VAL A 1 177 ? -5.590 0.002 -2.655 1.00 94.00 177 VAL A CA 1
ATOM 1344 C C . VAL A 1 177 ? -4.326 -0.721 -2.205 1.00 94.00 177 VAL A C 1
ATOM 1346 O O . VAL A 1 177 ? -3.582 -0.237 -1.348 1.00 94.00 177 VAL A O 1
ATOM 1349 N N . ILE A 1 178 ? -4.050 -1.849 -2.854 1.00 95.56 178 ILE A N 1
ATOM 1350 C CA . ILE A 1 178 ? -2.780 -2.567 -2.797 1.00 95.56 178 ILE A CA 1
ATOM 1351 C C . ILE A 1 178 ? -2.083 -2.433 -4.152 1.00 95.56 178 ILE A C 1
ATOM 1353 O O . ILE A 1 178 ? -2.697 -2.622 -5.201 1.00 95.56 178 ILE A O 1
ATOM 1357 N N . ALA A 1 179 ? -0.790 -2.115 -4.125 1.00 96.44 179 ALA A N 1
ATOM 1358 C CA . ALA A 1 179 ? 0.066 -2.071 -5.305 1.00 96.44 179 ALA A CA 1
ATOM 1359 C C . ALA A 1 179 ? 1.197 -3.096 -5.169 1.00 96.44 179 ALA A C 1
ATOM 1361 O O . ALA A 1 179 ? 2.058 -2.969 -4.293 1.00 96.44 179 ALA A O 1
ATOM 1362 N N . THR A 1 180 ? 1.207 -4.097 -6.046 1.00 97.75 180 THR A N 1
ATOM 1363 C CA . THR A 1 180 ? 2.206 -5.173 -6.046 1.00 97.75 180 THR A CA 1
ATOM 1364 C C . THR A 1 180 ? 3.157 -4.986 -7.229 1.00 97.75 180 THR A C 1
ATOM 1366 O O . THR A 1 180 ? 2.722 -5.128 -8.375 1.00 97.75 180 THR A O 1
ATOM 1369 N N . PRO A 1 181 ? 4.441 -4.659 -6.996 1.00 96.44 181 PRO A N 1
ATOM 1370 C CA . PRO A 1 181 ? 5.421 -4.533 -8.068 1.00 96.44 181 PRO A CA 1
ATOM 1371 C C . PRO A 1 181 ? 5.977 -5.901 -8.491 1.00 96.44 181 PRO A C 1
ATOM 1373 O O . PRO A 1 181 ? 6.223 -6.771 -7.653 1.00 96.44 181 PRO A O 1
ATOM 1376 N N . PHE A 1 182 ? 6.231 -6.068 -9.787 1.00 96.19 182 PHE A N 1
ATOM 1377 C CA . PHE A 1 182 ? 6.790 -7.280 -10.387 1.00 96.19 182 PHE A CA 1
ATOM 1378 C C . PHE A 1 182 ? 8.080 -6.984 -11.153 1.00 96.19 182 PHE A C 1
ATOM 1380 O O . PHE A 1 182 ? 8.240 -5.914 -11.752 1.00 96.19 182 PHE A O 1
ATOM 1387 N N . ASP A 1 183 ? 8.986 -7.959 -11.160 1.00 93.81 183 ASP A N 1
ATOM 1388 C CA . ASP A 1 183 ? 10.203 -7.941 -11.965 1.00 93.81 183 ASP A CA 1
ATOM 1389 C C . ASP A 1 183 ? 9.918 -8.243 -13.453 1.00 93.81 183 ASP A C 1
ATOM 1391 O O . ASP A 1 183 ? 8.795 -8.548 -13.861 1.00 93.81 183 ASP A O 1
ATOM 1395 N N . SER A 1 184 ? 10.957 -8.172 -14.289 1.00 93.25 184 SER A N 1
ATOM 1396 C CA . SER A 1 184 ? 10.856 -8.458 -15.735 1.00 93.25 184 SER A CA 1
ATOM 1397 C C . SER A 1 184 ? 10.474 -9.903 -16.088 1.00 93.25 184 SER A C 1
ATOM 1399 O O . SER A 1 184 ? 10.123 -10.175 -17.236 1.00 93.25 184 SER A O 1
ATOM 1401 N N . LEU A 1 185 ? 10.535 -10.823 -15.123 1.00 94.44 185 LEU A N 1
ATOM 1402 C CA . LEU A 1 185 ? 10.136 -12.221 -15.273 1.00 94.44 185 LEU A CA 1
ATOM 1403 C C . LEU A 1 185 ? 8.687 -12.455 -14.813 1.00 94.44 185 LEU A C 1
ATOM 1405 O O . LEU A 1 185 ? 8.181 -13.568 -14.958 1.00 94.44 185 LEU A O 1
ATOM 1409 N N . GLY A 1 186 ? 8.017 -11.426 -14.283 1.00 94.56 186 GLY A N 1
ATOM 1410 C CA . GLY A 1 186 ? 6.662 -11.515 -13.748 1.00 94.56 186 GLY A CA 1
ATOM 1411 C C . GLY A 1 186 ? 6.593 -12.074 -12.325 1.00 94.56 186 GLY A C 1
ATOM 1412 O O . GLY A 1 186 ? 5.512 -12.474 -11.895 1.00 94.56 186 GLY A O 1
ATOM 1413 N N . ASN A 1 187 ? 7.704 -12.109 -11.581 1.00 94.69 187 ASN A N 1
ATOM 1414 C CA . ASN A 1 187 ? 7.683 -12.470 -10.163 1.00 94.69 187 ASN A CA 1
ATOM 1415 C C . ASN A 1 187 ? 7.424 -11.225 -9.304 1.00 94.69 187 ASN A C 1
ATOM 1417 O O . ASN A 1 187 ? 7.990 -10.167 -9.598 1.00 94.69 187 ASN A O 1
ATOM 1421 N N . PRO A 1 188 ? 6.633 -11.326 -8.219 1.00 95.12 188 PRO A N 1
ATOM 1422 C CA . PRO A 1 188 ? 6.524 -10.245 -7.250 1.00 95.12 188 PRO A CA 1
ATOM 1423 C C . PRO A 1 188 ? 7.901 -9.881 -6.692 1.00 95.12 188 PRO A C 1
ATOM 1425 O O . PRO A 1 188 ? 8.651 -10.756 -6.249 1.00 95.12 188 PRO A O 1
ATOM 1428 N N . ILE A 1 189 ? 8.221 -8.590 -6.670 1.00 93.19 189 ILE A N 1
ATOM 1429 C CA . ILE A 1 189 ? 9.426 -8.107 -5.997 1.00 93.19 189 ILE A CA 1
ATOM 1430 C C . ILE A 1 189 ? 9.248 -8.323 -4.494 1.00 93.19 189 ILE A C 1
ATOM 1432 O O . ILE A 1 189 ? 8.181 -8.059 -3.933 1.00 93.19 189 ILE A O 1
ATOM 1436 N N . PHE A 1 190 ? 10.301 -8.812 -3.841 1.00 92.75 190 PHE A N 1
ATOM 1437 C CA . PHE A 1 190 ? 10.297 -9.106 -2.416 1.00 92.75 190 PHE A CA 1
ATOM 1438 C C . PHE A 1 190 ? 11.356 -8.285 -1.685 1.00 92.75 190 PHE A C 1
ATOM 1440 O O . PHE A 1 190 ? 12.550 -8.411 -1.955 1.00 92.75 190 PHE A O 1
ATOM 1447 N N . ILE A 1 191 ? 10.911 -7.481 -0.720 1.00 91.19 191 ILE A N 1
ATOM 1448 C CA . ILE A 1 191 ? 11.778 -6.824 0.260 1.00 91.19 191 ILE A CA 1
ATOM 1449 C C . ILE A 1 191 ? 11.371 -7.353 1.629 1.00 91.19 191 ILE A C 1
ATOM 1451 O O . ILE A 1 191 ? 10.212 -7.227 2.021 1.00 91.19 191 ILE A O 1
ATOM 1455 N N . SER A 1 192 ? 12.313 -7.965 2.346 1.00 92.25 192 SER A N 1
ATOM 1456 C CA . SER A 1 192 ? 12.049 -8.509 3.678 1.00 92.25 192 SER A CA 1
ATOM 1457 C C . SER A 1 192 ? 11.934 -7.377 4.690 1.00 92.25 192 SER A C 1
ATOM 1459 O O . SER A 1 192 ? 12.912 -6.673 4.918 1.00 92.25 192 SER A O 1
ATOM 1461 N N . GLY A 1 193 ? 10.770 -7.226 5.315 1.00 90.62 193 GLY A N 1
ATOM 1462 C CA . GLY A 1 193 ? 10.590 -6.326 6.449 1.00 90.62 193 GLY A CA 1
ATOM 1463 C C . GLY A 1 193 ? 10.476 -7.044 7.784 1.00 90.62 193 GLY A C 1
ATOM 1464 O O . GLY A 1 193 ? 10.893 -8.196 7.939 1.00 90.62 193 GLY A O 1
ATOM 1465 N N . VAL A 1 194 ? 9.877 -6.344 8.747 1.00 87.62 194 VAL A N 1
ATOM 1466 C CA . VAL A 1 194 ? 9.531 -6.899 10.062 1.00 87.62 194 VAL A CA 1
ATOM 1467 C C . VAL A 1 194 ? 8.710 -8.186 9.891 1.00 87.62 194 VAL A C 1
ATOM 1469 O O . VAL A 1 194 ? 7.769 -8.243 9.093 1.00 87.62 194 VAL A O 1
ATOM 1472 N N . ASP A 1 195 ? 9.083 -9.226 10.637 1.00 89.50 195 ASP A N 1
ATOM 1473 C CA . ASP A 1 195 ? 8.487 -10.569 10.588 1.00 89.50 195 ASP A CA 1
ATOM 1474 C C . ASP A 1 195 ? 8.532 -11.240 9.200 1.00 89.50 195 ASP A C 1
ATOM 1476 O O . ASP A 1 195 ? 7.654 -12.030 8.861 1.00 89.50 195 ASP A O 1
ATOM 1480 N N . ASN A 1 196 ? 9.543 -10.929 8.376 1.00 90.19 196 ASN A N 1
ATOM 1481 C CA . ASN A 1 196 ? 9.701 -11.428 6.998 1.00 90.19 196 ASN A CA 1
ATOM 1482 C C . ASN A 1 196 ? 8.518 -11.102 6.066 1.00 90.19 196 ASN A C 1
ATOM 1484 O O . ASN A 1 196 ? 8.326 -11.761 5.042 1.00 90.19 196 ASN A O 1
ATOM 1488 N N . ASN A 1 197 ? 7.722 -10.084 6.395 1.00 91.62 197 ASN A N 1
ATOM 1489 C CA . ASN A 1 197 ? 6.656 -9.627 5.514 1.00 91.62 197 ASN A CA 1
ATOM 1490 C C . ASN A 1 197 ? 7.229 -8.913 4.289 1.00 91.62 197 ASN A C 1
ATOM 1492 O O . ASN A 1 197 ? 8.235 -8.210 4.390 1.00 91.62 197 ASN A O 1
ATOM 1496 N N . ASN A 1 198 ? 6.562 -9.062 3.142 1.00 93.56 198 ASN A N 1
ATOM 1497 C CA . ASN A 1 198 ? 6.965 -8.366 1.927 1.00 93.56 198 ASN A CA 1
ATOM 1498 C C . ASN A 1 198 ? 6.590 -6.881 2.013 1.00 93.56 198 ASN A C 1
ATOM 1500 O O . ASN A 1 198 ? 5.427 -6.516 1.825 1.00 93.56 198 ASN A O 1
ATOM 1504 N N . VAL A 1 199 ? 7.580 -6.029 2.261 1.00 92.88 199 VAL A N 1
ATOM 1505 C CA . VAL A 1 199 ? 7.392 -4.573 2.324 1.00 92.88 199 VAL A CA 1
ATOM 1506 C C . VAL A 1 199 ? 7.565 -3.896 0.972 1.00 92.88 199 VAL A C 1
ATOM 1508 O O . VAL A 1 199 ? 7.461 -2.679 0.901 1.00 92.88 199 VAL A O 1
ATOM 1511 N N . ALA A 1 200 ? 7.791 -4.647 -0.112 1.00 93.44 200 ALA A N 1
ATOM 1512 C CA . ALA A 1 200 ? 7.756 -4.093 -1.464 1.00 93.44 200 ALA A CA 1
ATOM 1513 C C . ALA A 1 200 ? 6.329 -3.754 -1.928 1.00 93.44 200 ALA A C 1
ATOM 1515 O O . ALA A 1 200 ? 6.157 -3.008 -2.886 1.00 93.44 200 ALA A O 1
ATOM 1516 N N . ILE A 1 201 ? 5.312 -4.300 -1.259 1.00 94.38 201 ILE A N 1
ATOM 1517 C CA . ILE A 1 201 ? 3.903 -4.055 -1.561 1.00 94.38 201 ILE A CA 1
ATOM 1518 C C . ILE A 1 201 ? 3.486 -2.706 -0.967 1.00 94.38 201 ILE A C 1
ATOM 1520 O O . ILE A 1 201 ? 3.628 -2.488 0.236 1.00 94.38 201 ILE A O 1
ATOM 1524 N N . GLY A 1 202 ? 2.940 -1.828 -1.808 1.00 92.62 202 GLY A N 1
ATOM 1525 C CA . GLY A 1 202 ? 2.419 -0.523 -1.405 1.00 92.62 202 GLY A CA 1
ATOM 1526 C C . GLY A 1 202 ? 0.955 -0.575 -0.970 1.00 92.62 202 GLY A C 1
ATOM 1527 O O . GLY A 1 202 ? 0.185 -1.387 -1.482 1.00 92.62 202 GLY A O 1
ATOM 1528 N N . LEU A 1 203 ? 0.574 0.314 -0.048 1.00 92.56 203 LEU A N 1
ATOM 1529 C CA . LEU A 1 203 ? -0.792 0.457 0.465 1.00 92.56 203 LEU A CA 1
ATOM 1530 C C . LEU A 1 203 ? -1.230 1.926 0.416 1.00 92.56 203 LEU A C 1
ATOM 1532 O O . LEU A 1 203 ? -0.454 2.804 0.790 1.00 92.56 203 LEU A O 1
ATOM 1536 N N . ALA A 1 204 ? -2.463 2.189 -0.014 1.00 90.69 204 ALA A N 1
ATOM 1537 C CA . ALA A 1 204 ? -3.092 3.506 0.091 1.00 90.69 204 ALA A CA 1
ATOM 1538 C C . ALA A 1 204 ? -4.582 3.377 0.417 1.00 90.69 204 ALA A C 1
ATOM 1540 O O . ALA A 1 204 ? -5.237 2.456 -0.056 1.00 90.69 204 ALA A O 1
ATOM 1541 N N . VAL A 1 205 ? -5.122 4.308 1.194 1.00 89.56 205 VAL A N 1
ATOM 1542 C CA . VAL A 1 205 ? -6.542 4.404 1.542 1.00 89.56 205 VAL A CA 1
ATOM 1543 C C . VAL A 1 205 ? -7.065 5.755 1.072 1.00 89.56 205 VAL A C 1
ATOM 1545 O O . VAL A 1 205 ? -6.466 6.798 1.347 1.00 89.56 205 VAL A O 1
ATOM 1548 N N . ASP A 1 206 ? -8.195 5.753 0.376 1.00 87.19 206 ASP A N 1
ATOM 1549 C CA . ASP A 1 206 ? -8.946 6.977 0.101 1.00 87.19 206 ASP A CA 1
ATOM 1550 C C . ASP A 1 206 ? -10.006 7.159 1.187 1.00 87.19 206 ASP A C 1
ATOM 1552 O O . ASP A 1 206 ? -11.032 6.482 1.187 1.00 87.19 206 ASP A O 1
ATOM 1556 N N . VAL A 1 207 ? -9.738 8.048 2.142 1.00 80.44 207 VAL A N 1
ATOM 1557 C CA . VAL A 1 207 ? -10.664 8.337 3.238 1.00 80.44 207 VAL A CA 1
ATOM 1558 C C . VAL A 1 207 ? -11.630 9.415 2.750 1.00 80.44 207 VAL A C 1
ATOM 1560 O O . VAL A 1 207 ? -11.279 10.594 2.652 1.00 80.44 207 VAL A O 1
ATOM 1563 N N . ILE A 1 208 ? -12.848 9.016 2.386 1.00 68.00 208 ILE A N 1
ATOM 1564 C CA . ILE A 1 208 ? -13.792 9.891 1.682 1.00 68.00 208 ILE A CA 1
ATOM 1565 C C . ILE A 1 208 ? -14.366 10.937 2.648 1.00 68.00 208 ILE A C 1
ATOM 1567 O O . ILE A 1 208 ? -15.300 10.680 3.405 1.00 68.00 208 ILE A O 1
ATOM 1571 N N . GLY A 1 209 ? -13.838 12.158 2.573 1.00 60.38 209 GLY A N 1
ATOM 1572 C CA . GLY A 1 209 ? -14.279 13.295 3.369 1.00 60.38 209 GLY A CA 1
ATOM 1573 C C . GLY A 1 209 ? -14.785 14.484 2.560 1.00 60.38 209 GLY A C 1
ATOM 1574 O O . GLY A 1 209 ? -14.589 14.603 1.351 1.00 60.38 209 GLY A O 1
ATOM 1575 N N . THR A 1 210 ? -15.431 15.433 3.242 1.00 47.31 210 THR A N 1
ATOM 1576 C CA . THR A 1 210 ? -15.607 16.777 2.681 1.00 47.31 210 THR A CA 1
ATOM 1577 C C . THR A 1 210 ? -14.251 17.483 2.690 1.00 47.31 210 THR A C 1
ATOM 1579 O O . THR A 1 210 ? -13.552 17.461 3.704 1.00 47.31 210 THR A O 1
ATOM 1582 N N . LYS A 1 211 ? -13.896 18.121 1.572 1.00 48.50 211 LYS A N 1
ATOM 1583 C CA . LYS A 1 211 ? -12.609 18.779 1.273 1.00 48.50 211 LYS A CA 1
ATOM 1584 C C . LYS A 1 211 ? -12.095 19.791 2.323 1.00 48.50 211 LYS A C 1
ATOM 1586 O O . LYS A 1 211 ? -10.921 20.140 2.293 1.00 48.50 211 LYS A O 1
ATOM 1591 N N . ASP A 1 212 ? -12.932 20.226 3.265 1.00 50.97 212 ASP A N 1
ATOM 1592 C CA . ASP A 1 212 ? -12.661 21.353 4.172 1.00 50.97 212 ASP A CA 1
ATOM 1593 C C . ASP A 1 212 ? -12.312 20.960 5.621 1.00 50.97 212 ASP A C 1
ATOM 1595 O O . ASP A 1 212 ? -12.439 21.769 6.541 1.00 50.97 212 ASP A O 1
ATOM 1599 N N . ILE A 1 213 ? -11.884 19.721 5.870 1.00 56.47 213 ILE A N 1
ATOM 1600 C CA . ILE A 1 213 ? -11.605 19.272 7.238 1.00 56.47 213 ILE A CA 1
ATOM 1601 C C . ILE A 1 213 ? -10.134 19.506 7.596 1.00 56.47 213 ILE A C 1
ATOM 1603 O O . ILE A 1 213 ? -9.241 18.777 7.171 1.00 56.47 213 ILE A O 1
ATOM 1607 N N . THR A 1 214 ? -9.882 20.506 8.442 1.00 59.12 214 THR A N 1
ATOM 1608 C CA . THR A 1 214 ? -8.587 20.702 9.106 1.00 59.12 214 THR A CA 1
ATOM 1609 C C . THR A 1 214 ? -8.544 19.894 10.404 1.00 59.12 214 THR A C 1
ATOM 1611 O O . THR A 1 214 ? -8.983 20.375 11.452 1.00 59.12 214 THR A O 1
ATOM 1614 N N . CYS A 1 215 ? -8.017 18.671 10.364 1.00 61.31 215 CYS A N 1
ATOM 1615 C CA . CYS A 1 215 ? -7.742 17.916 11.586 1.00 61.31 215 CYS A CA 1
ATOM 1616 C C . CYS A 1 215 ? -6.415 18.402 12.173 1.00 61.31 215 CYS A C 1
ATOM 1618 O O . CYS A 1 215 ? -5.345 18.106 11.647 1.00 61.31 215 CYS A O 1
ATOM 1620 N N . VAL A 1 216 ? -6.477 19.190 13.246 1.00 58.81 216 VAL A N 1
ATOM 1621 C CA . VAL A 1 216 ? -5.278 19.600 13.982 1.00 58.81 216 VAL A CA 1
ATOM 1622 C C . VAL A 1 216 ? -4.994 18.520 15.026 1.00 58.81 216 VAL A C 1
ATOM 1624 O O . VAL A 1 216 ? -5.805 18.358 15.939 1.00 58.81 216 VAL A O 1
ATOM 1627 N N . PRO A 1 217 ? -3.884 17.767 14.930 1.00 52.44 217 PRO A N 1
ATOM 1628 C CA . PRO A 1 217 ? -3.515 16.845 15.992 1.00 52.44 217 PRO A CA 1
ATOM 1629 C C . PRO A 1 217 ? -3.231 17.658 17.259 1.00 52.44 217 PRO A C 1
ATOM 1631 O O . PRO A 1 217 ? -2.298 18.461 17.297 1.00 52.44 217 PRO A O 1
ATOM 1634 N N . GLU A 1 218 ? -4.050 17.489 18.300 1.00 50.53 218 GLU A N 1
ATOM 1635 C CA . GLU A 1 218 ? -3.807 18.170 19.571 1.00 50.53 218 GLU A CA 1
ATOM 1636 C C . GLU A 1 218 ? -2.438 17.749 20.146 1.00 50.53 218 GLU A C 1
ATOM 1638 O O . GLU A 1 218 ? -2.092 16.559 20.155 1.00 50.53 218 GLU A O 1
ATOM 1643 N N . PRO A 1 219 ? -1.624 18.705 20.630 1.00 44.78 219 PRO A N 1
ATOM 1644 C CA . PRO A 1 219 ? -0.257 18.433 21.043 1.00 44.78 219 PRO A CA 1
ATOM 1645 C C . PRO A 1 219 ? -0.222 17.555 22.300 1.00 44.78 219 PRO A C 1
ATOM 1647 O O . PRO A 1 219 ? -0.721 17.934 23.356 1.00 44.78 219 PRO A O 1
ATOM 1650 N N . SER A 1 220 ? 0.405 16.381 22.165 1.00 53.62 220 SER A N 1
ATOM 1651 C CA . SER A 1 220 ? 1.177 15.597 23.156 1.00 53.62 220 SER A CA 1
ATOM 1652 C C . SER A 1 220 ? 0.630 15.364 24.582 1.00 53.62 220 SER A C 1
ATOM 1654 O O . SER A 1 220 ? 1.311 14.787 25.436 1.00 53.62 220 SER A O 1
ATOM 1656 N N . THR A 1 221 ? -0.615 15.730 24.876 1.00 47.28 221 THR A N 1
ATOM 1657 C CA . THR A 1 221 ? -1.219 15.497 26.198 1.00 47.28 221 THR A CA 1
ATOM 1658 C C . THR A 1 221 ? -1.600 14.019 26.355 1.00 47.28 221 THR A C 1
ATOM 1660 O O . THR A 1 221 ? -1.477 13.450 27.437 1.00 47.28 221 THR A O 1
ATOM 1663 N N . ILE A 1 222 ? -1.922 13.348 25.244 1.00 52.97 222 ILE A N 1
ATOM 1664 C CA . ILE A 1 222 ? -2.133 11.894 25.181 1.00 52.97 222 ILE A CA 1
ATOM 1665 C C . ILE A 1 222 ? -0.824 11.140 25.467 1.00 52.97 222 ILE A C 1
ATOM 1667 O O . ILE A 1 222 ? -0.843 10.160 26.203 1.00 52.97 222 ILE A O 1
ATOM 1671 N N . LEU A 1 223 ? 0.323 11.628 24.977 1.00 48.44 223 LEU A N 1
ATOM 1672 C CA . LEU A 1 223 ? 1.637 11.016 25.219 1.00 48.44 223 LEU A CA 1
ATOM 1673 C C . LEU A 1 223 ? 2.083 11.173 26.680 1.00 48.44 223 LEU A C 1
ATOM 1675 O O . LEU A 1 223 ? 2.617 10.237 27.269 1.00 48.44 223 LEU A O 1
ATOM 1679 N N . SER A 1 224 ? 1.788 12.328 27.287 1.00 48.31 224 SER A N 1
ATOM 1680 C CA . SER A 1 224 ? 1.989 12.570 28.722 1.00 48.31 224 SER A CA 1
ATOM 1681 C C . SER A 1 224 ? 1.198 11.561 29.560 1.00 48.31 224 SER A C 1
ATOM 1683 O O . SER A 1 224 ? 1.748 10.929 30.456 1.00 48.31 224 SER A O 1
ATOM 1685 N N . LEU A 1 225 ? -0.083 11.341 29.242 1.00 54.94 225 LEU A N 1
ATOM 1686 C CA . LEU A 1 225 ? -0.898 10.350 29.948 1.00 54.94 225 LEU A CA 1
ATOM 1687 C C . LEU A 1 225 ? -0.493 8.899 29.643 1.00 54.94 225 LEU A C 1
ATOM 1689 O O . LEU A 1 225 ? -0.522 8.077 30.557 1.00 54.94 225 LEU A O 1
ATOM 1693 N N . LEU A 1 226 ? -0.077 8.581 28.413 1.00 51.84 226 LEU A N 1
ATOM 1694 C CA . LEU A 1 226 ? 0.404 7.247 28.037 1.00 51.84 226 LEU A CA 1
ATOM 1695 C C . LEU A 1 226 ? 1.709 6.903 28.778 1.00 51.84 226 LEU A C 1
ATOM 1697 O O . LEU A 1 226 ? 1.834 5.821 29.350 1.00 51.84 226 LEU A O 1
ATOM 1701 N N . ALA A 1 227 ? 2.649 7.851 28.849 1.00 53.97 227 ALA A N 1
ATOM 1702 C CA . ALA A 1 227 ? 3.910 7.702 29.574 1.00 53.97 227 ALA A CA 1
ATOM 1703 C C . ALA A 1 227 ? 3.725 7.683 31.106 1.00 53.97 227 ALA A C 1
ATOM 1705 O O . ALA A 1 227 ? 4.405 6.928 31.802 1.00 53.97 227 ALA A O 1
ATOM 1706 N N . LEU A 1 228 ? 2.786 8.462 31.663 1.00 48.03 228 LEU A N 1
ATOM 1707 C CA . LEU A 1 228 ? 2.447 8.362 33.090 1.00 48.03 228 LEU A CA 1
ATOM 1708 C C . LEU A 1 228 ? 1.692 7.061 33.423 1.00 48.03 228 LEU A C 1
ATOM 1710 O O . LEU A 1 228 ? 1.876 6.517 34.515 1.00 48.03 228 LEU A O 1
ATOM 1714 N N . GLY A 1 229 ? 0.884 6.536 32.497 1.00 54.75 229 GLY A N 1
ATOM 1715 C CA . GLY A 1 229 ? 0.176 5.264 32.656 1.00 54.75 229 GLY A CA 1
ATOM 1716 C C . GLY A 1 229 ? 1.122 4.066 32.782 1.00 54.75 229 GLY A C 1
ATOM 1717 O O . GLY A 1 229 ? 0.897 3.186 33.616 1.00 54.75 229 GLY A O 1
ATOM 1718 N N . THR A 1 230 ? 2.230 4.066 32.034 1.00 53.69 230 THR A N 1
ATOM 1719 C CA . THR A 1 230 ? 3.256 3.012 32.105 1.00 53.69 230 THR A CA 1
ATOM 1720 C C . THR A 1 230 ? 4.158 3.141 33.341 1.00 53.69 230 THR A C 1
ATOM 1722 O O . THR A 1 230 ? 4.473 2.129 33.973 1.00 53.69 230 THR A O 1
ATOM 1725 N N . LEU A 1 231 ? 4.505 4.362 33.778 1.00 51.03 231 LEU A N 1
ATOM 1726 C CA . LEU A 1 231 ? 5.282 4.576 35.015 1.00 51.03 231 LEU A CA 1
ATOM 1727 C C . LEU A 1 231 ? 4.483 4.266 36.294 1.00 51.03 231 LEU A C 1
ATOM 1729 O O . LEU A 1 231 ? 5.038 3.732 37.261 1.00 51.03 231 LEU A O 1
ATOM 1733 N N . GLY A 1 232 ? 3.181 4.568 36.310 1.00 49.00 232 GLY A N 1
ATOM 1734 C CA . GLY A 1 232 ? 2.300 4.277 37.446 1.00 49.00 232 GLY A CA 1
ATOM 1735 C C . GLY A 1 232 ? 2.144 2.776 37.712 1.00 49.00 232 GLY A C 1
ATOM 1736 O O . GLY A 1 232 ? 2.183 2.346 38.868 1.00 49.00 232 GLY A O 1
ATOM 1737 N N . ALA A 1 233 ? 2.052 1.966 36.651 1.00 52.97 233 ALA A N 1
ATOM 1738 C CA . ALA A 1 233 ? 1.967 0.510 36.753 1.00 52.97 233 ALA A CA 1
ATOM 1739 C C . ALA A 1 233 ? 3.280 -0.116 37.267 1.00 52.97 233 ALA A C 1
ATOM 1741 O O . ALA A 1 233 ? 3.252 -0.937 38.187 1.00 52.97 233 ALA A O 1
ATOM 1742 N N . ALA A 1 234 ? 4.438 0.337 36.769 1.00 49.31 234 ALA A N 1
ATOM 1743 C CA . ALA A 1 234 ? 5.748 -0.158 37.208 1.00 49.31 234 ALA A CA 1
ATOM 1744 C C . ALA A 1 234 ? 6.085 0.198 38.675 1.00 49.31 234 ALA A C 1
ATOM 1746 O O . ALA A 1 234 ? 6.765 -0.565 39.365 1.00 49.31 234 ALA A O 1
ATOM 1747 N N . SER A 1 235 ? 5.577 1.323 39.193 1.00 47.75 235 SER A N 1
ATOM 1748 C CA . SER A 1 235 ? 5.860 1.786 40.563 1.00 47.75 235 SER A CA 1
ATOM 1749 C C . SER A 1 235 ? 5.262 0.884 41.661 1.00 47.75 235 SER A C 1
ATOM 1751 O O . SER A 1 235 ? 5.794 0.797 42.771 1.00 47.75 235 SER A O 1
ATOM 1753 N N . THR A 1 236 ? 4.201 0.124 41.363 1.00 50.25 236 THR A N 1
ATOM 1754 C CA . THR A 1 236 ? 3.589 -0.788 42.352 1.00 50.25 236 THR A CA 1
ATOM 1755 C C . THR A 1 236 ? 4.318 -2.127 42.510 1.00 50.25 236 THR A C 1
ATOM 1757 O O . THR A 1 236 ? 4.151 -2.795 43.536 1.00 50.25 236 THR A O 1
ATOM 1760 N N . LEU A 1 237 ? 5.206 -2.490 41.576 1.00 47.09 237 LEU A N 1
ATOM 1761 C CA . LEU A 1 237 ? 5.926 -3.769 41.598 1.00 47.09 237 LEU A CA 1
ATOM 1762 C C . LEU A 1 237 ? 7.108 -3.796 42.587 1.00 47.09 237 LEU A C 1
ATOM 1764 O O . LEU A 1 237 ? 7.659 -4.859 42.866 1.00 47.09 237 LEU A O 1
ATOM 1768 N N . LYS A 1 238 ? 7.479 -2.657 43.194 1.00 49.69 238 LYS A N 1
ATOM 1769 C CA . LYS A 1 238 ? 8.577 -2.594 44.180 1.00 49.69 238 LYS A CA 1
ATOM 1770 C C . LYS A 1 238 ? 8.181 -2.836 45.644 1.00 49.69 238 LYS A C 1
ATOM 1772 O O . LYS A 1 238 ? 9.075 -2.936 46.478 1.00 49.69 238 LYS A O 1
ATOM 1777 N N . ARG A 1 239 ? 6.894 -2.985 46.000 1.00 51.06 239 ARG A N 1
ATOM 1778 C CA . ARG A 1 239 ? 6.476 -3.145 47.420 1.00 51.06 239 ARG A CA 1
ATOM 1779 C C . ARG A 1 239 ? 6.110 -4.575 47.851 1.00 51.06 239 ARG A C 1
ATOM 1781 O O . ARG A 1 239 ? 5.600 -4.759 48.954 1.00 51.06 239 ARG A O 1
ATOM 1788 N N . LYS A 1 240 ? 6.335 -5.597 47.016 1.00 48.19 240 LYS A N 1
ATOM 1789 C CA . LYS A 1 240 ? 5.920 -6.988 47.315 1.00 48.19 240 LYS A CA 1
ATOM 1790 C C . LYS A 1 240 ? 7.053 -8.003 47.491 1.00 48.19 240 LYS A C 1
ATOM 1792 O O . LYS A 1 240 ? 6.756 -9.157 47.773 1.00 48.19 240 LYS A O 1
ATOM 1797 N N . LEU A 1 241 ? 8.323 -7.600 47.451 1.00 49.97 241 LEU A N 1
ATOM 1798 C CA . LEU A 1 241 ? 9.430 -8.484 47.835 1.00 49.97 241 LEU A CA 1
ATOM 1799 C C . LEU A 1 241 ? 9.763 -8.303 49.321 1.00 49.97 241 LEU A C 1
ATOM 1801 O O . LEU A 1 241 ? 10.650 -7.543 49.696 1.00 49.97 241 LEU A O 1
ATOM 1805 N N . LYS A 1 242 ? 9.009 -9.004 50.174 1.00 53.69 242 LYS A N 1
ATOM 1806 C CA . LYS A 1 242 ? 9.394 -9.290 51.561 1.00 53.69 242 LYS A CA 1
ATOM 1807 C C . LYS A 1 242 ? 9.860 -10.754 51.579 1.00 53.69 242 LYS A C 1
ATOM 1809 O O . LYS A 1 242 ? 9.029 -11.611 51.283 1.00 53.69 242 LYS A O 1
ATOM 1814 N N . PRO A 1 243 ? 11.133 -11.076 51.868 1.00 47.78 243 PRO A N 1
ATOM 1815 C CA . PRO A 1 243 ? 11.552 -12.465 52.014 1.00 47.78 243 PRO A CA 1
ATOM 1816 C C . PRO A 1 243 ? 10.853 -13.054 53.241 1.00 47.78 243 PRO A C 1
ATOM 1818 O O . PRO A 1 243 ? 10.977 -12.522 54.347 1.00 47.78 243 PRO A O 1
ATOM 1821 N N . SER A 1 244 ? 10.071 -14.114 53.047 1.00 51.72 244 SER A N 1
ATOM 1822 C CA . SER A 1 244 ? 9.498 -14.887 54.143 1.00 51.72 244 SER A CA 1
ATOM 1823 C C . SER A 1 244 ? 10.612 -15.670 54.830 1.00 51.72 244 SER A C 1
ATOM 1825 O O . SER A 1 244 ? 11.238 -16.548 54.244 1.00 51.72 244 SER A O 1
ATOM 1827 N N . GLN A 1 245 ? 10.849 -15.305 56.078 1.00 53.84 245 GLN A N 1
ATOM 1828 C CA . GLN A 1 245 ? 11.727 -15.940 57.047 1.00 53.84 245 GLN A CA 1
ATOM 1829 C C . GLN A 1 245 ? 11.355 -17.428 57.218 1.00 53.84 245 GLN A C 1
ATOM 1831 O O . GLN A 1 245 ? 10.264 -17.731 57.700 1.00 53.84 245 GLN A O 1
ATOM 1836 N N . SER A 1 246 ? 12.234 -18.363 56.842 1.00 49.56 246 SER A N 1
ATOM 1837 C CA . SER A 1 246 ? 12.076 -19.781 57.188 1.00 49.56 246 SER A CA 1
ATOM 1838 C C . SER A 1 246 ? 12.540 -19.995 58.629 1.00 49.56 246 SER A C 1
ATOM 1840 O O . SER A 1 246 ? 13.730 -19.915 58.931 1.00 49.56 246 SER A O 1
ATOM 1842 N N . THR A 1 247 ? 11.588 -20.230 59.530 1.00 52.81 247 THR A N 1
ATOM 1843 C CA . THR A 1 247 ? 11.856 -20.720 60.885 1.00 52.81 247 THR A CA 1
ATOM 1844 C C . THR A 1 247 ? 11.661 -22.228 60.863 1.00 52.81 247 THR A C 1
ATOM 1846 O O . THR A 1 247 ? 10.523 -22.686 60.870 1.00 52.81 247 THR A O 1
ATOM 1849 N N . GLU A 1 248 ? 12.748 -22.995 60.827 1.00 50.75 248 GLU A N 1
ATOM 1850 C CA . GLU A 1 248 ? 12.705 -24.436 61.071 1.00 50.75 248 GLU A CA 1
ATOM 1851 C C . GLU A 1 248 ? 13.308 -24.690 62.453 1.00 50.75 248 GLU A C 1
ATOM 1853 O O . GLU A 1 248 ? 14.503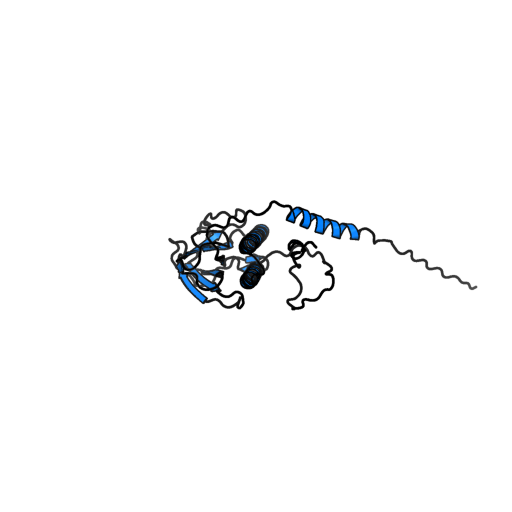 -24.524 62.698 1.00 50.75 248 GLU A O 1
ATOM 1858 N N . LYS A 1 249 ? 12.411 -24.965 63.399 1.00 55.59 249 LYS A N 1
ATOM 1859 C CA . LYS A 1 249 ? 12.699 -25.333 64.779 1.00 55.59 249 LYS A CA 1
ATOM 1860 C C . LYS A 1 249 ? 12.308 -26.797 64.910 1.00 55.59 249 LYS A C 1
ATOM 1862 O O . LYS A 1 249 ? 11.116 -27.082 64.959 1.00 55.59 249 LYS A O 1
ATOM 1867 N N . GLU A 1 250 ? 13.282 -27.689 65.042 1.00 57.09 250 GLU A N 1
ATOM 1868 C CA . GLU A 1 250 ? 13.020 -29.050 65.506 1.00 57.09 250 GLU A CA 1
ATOM 1869 C C . GLU A 1 250 ? 14.006 -29.444 66.618 1.00 57.09 250 GLU A C 1
ATOM 1871 O O . GLU A 1 250 ? 15.209 -29.591 66.430 1.00 57.09 250 GLU A O 1
ATOM 1876 N N . THR A 1 251 ? 13.460 -29.540 67.829 1.00 60.97 251 THR A N 1
ATOM 1877 C CA . THR A 1 251 ? 13.986 -30.254 69.005 1.00 60.97 251 THR A CA 1
ATOM 1878 C C . THR A 1 251 ? 13.519 -31.715 68.893 1.00 60.97 251 THR A C 1
ATOM 1880 O O . THR A 1 251 ? 12.335 -31.913 68.637 1.00 60.97 251 THR A O 1
ATOM 1883 N N . THR A 1 252 ? 14.302 -32.778 69.147 1.00 52.25 252 THR A N 1
ATOM 1884 C CA . THR A 1 252 ? 14.531 -33.360 70.498 1.00 52.25 252 THR A CA 1
ATOM 1885 C C . THR A 1 252 ? 15.362 -34.678 70.433 1.00 52.25 252 THR A C 1
ATOM 1887 O O . THR A 1 252 ? 14.973 -35.590 69.721 1.00 52.25 252 THR A O 1
ATOM 1890 N N . LYS A 1 253 ? 16.442 -34.756 71.243 1.00 50.50 253 LYS A N 1
ATOM 1891 C CA . LYS A 1 253 ? 16.999 -35.836 72.127 1.00 50.50 253 LYS A CA 1
ATOM 1892 C C . LYS A 1 253 ? 17.169 -37.325 71.696 1.00 50.50 253 LYS A C 1
ATOM 1894 O O . LYS A 1 253 ? 16.226 -37.935 71.216 1.00 50.50 253 LYS A O 1
ATOM 1899 N N . VAL A 1 254 ? 18.319 -37.902 72.125 1.00 38.16 254 VAL A N 1
ATOM 1900 C CA . VAL A 1 254 ? 18.688 -39.281 72.617 1.00 38.16 254 VAL A CA 1
ATOM 1901 C C . VAL A 1 254 ? 20.085 -39.627 72.036 1.00 38.16 254 VAL A C 1
ATOM 1903 O O . VAL A 1 254 ? 20.290 -39.393 70.853 1.00 38.16 254 VAL A O 1
ATOM 1906 N N . SER A 1 255 ? 21.123 -40.095 72.744 1.00 40.16 255 SER A N 1
ATOM 1907 C CA . SER A 1 255 ? 21.294 -40.784 74.040 1.00 40.16 255 SER A CA 1
ATOM 1908 C C . SER A 1 255 ? 22.204 -40.043 75.018 1.00 40.16 255 SER A C 1
ATOM 1910 O O . SER A 1 255 ? 23.076 -39.277 74.559 1.00 40.16 255 SER A O 1
#

InterPro domains:
  IPR013424 PEP-CTERM protein-sorting domain [PF07589] (216-235)
  IPR013424 PEP-CTERM protein-sorting domain [TIGR02595] (216-240)

pLDDT: mean 71.43, std 23.03, range [24.64, 98.5]

Radius of gyration: 24.41 Å; chains: 1; bounding box: 48×62×92 Å

Organism: NCBI:txid2303982

Foldseek 3Di:
DDDDDPVVPPPPDDPDDDDDDDPDDDDDDDDDDPRAQQDPVNLLLQLLVLLVCVVVVVDDLLRSLVSNQVSVLRNLVSQVVQVNQWFKAKDKQNDRGQEDQDAAFDKIKIAMAIDGSVPSDPPRPPCPPPQRDFQKKWKWKDQDSVCSPDI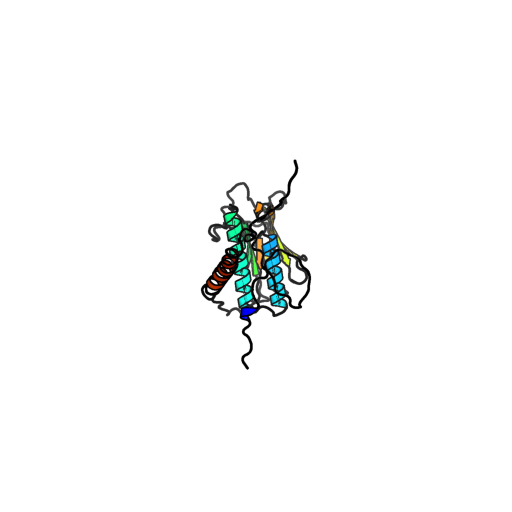DTPDMFRDVVVRSMDMDHDDHGWIKMKIFTADPVRHTRADQGRPRDGRRIHIHTYSHDDPPDDNDDDPDPVVVVVVVVVVVVVVVVPPPPDDDDDDDDDDDDDD

Sequence (255 aa):
MRKPNLLQKLAITGFAGAITAGITGVGVVFSSTPAQAISKEVYQKAVDIVREDSKNKKLDLCTEIIVILRLWEHYIEQQSNNGNKAIGQALIDGQIVPSCNLGGETEKSLTFAFINPENSTSTSFDIADPGFSIASVLYEVNLDPDMPDVFETLGVSNDPTSNFRITFTPTGFEPLVIATPFDSLGNPIFISGVDNNNVAIGLAVDVIGTKDITCVPEPSTILSLLALGTLGAASTLKRKLKPSQSTEKETTKVS